Protein AF-A0A930TW34-F1 (afdb_monomer)

Nearest PDB structures (foldseek):
  5cxl-assembly2_B  TM=6.284E-01  e=3.764E-06  Bordetella pertussis Tohama I

Secondary structure (DSSP, 8-state):
-----EETTEEEEE--SS--EEEE-TTEEEEEESS--EEEEPPPSBTTBPEEEEEEEESS--EEEPPSSEEEEEE--S--S--EEEETT--TT-TTEEEEEETTTEEEEEETTTTEEEEETTTTSGGG---EEEETTEEEEHHHHHHHTTTSTTEEEEE-HHHHHHHH---SGGGT--TTTHHHHHHHHHHHHHHHHHHHHHHHHHHHHTT-----------PPPP--------------------------PPPP--------------PPPP---

Structure (mmCIF, N/CA/C/O backbone):
data_AF-A0A930TW34-F1
#
_entry.id   AF-A0A930TW34-F1
#
loop_
_atom_site.group_PDB
_atom_site.id
_atom_site.type_symbol
_atom_site.label_atom_id
_atom_site.label_alt_id
_atom_site.label_comp_id
_atom_site.label_asym_id
_atom_site.label_entity_id
_atom_site.label_seq_id
_atom_site.pdbx_PDB_ins_code
_atom_site.Cartn_x
_atom_site.Cartn_y
_atom_site.Cartn_z
_atom_site.occupancy
_atom_site.B_iso_or_equiv
_atom_site.auth_seq_id
_atom_site.auth_comp_id
_atom_site.auth_asym_id
_atom_site.auth_atom_id
_atom_site.pdbx_PDB_model_num
ATOM 1 N N . MET A 1 1 ? -25.707 14.385 9.033 1.00 36.19 1 MET A N 1
ATOM 2 C CA . MET A 1 1 ? -24.787 14.904 7.995 1.00 36.19 1 MET A CA 1
ATOM 3 C C . MET A 1 1 ? -23.359 14.653 8.467 1.00 36.19 1 MET A C 1
ATOM 5 O O . MET A 1 1 ? -23.013 15.128 9.540 1.00 36.19 1 MET A O 1
ATOM 9 N N . SER A 1 2 ? -22.573 13.845 7.747 1.00 35.06 2 SER A N 1
ATOM 10 C CA . SER A 1 2 ? -21.174 13.550 8.101 1.00 35.06 2 SER A CA 1
ATOM 11 C C . SER A 1 2 ? -20.287 14.742 7.725 1.00 35.06 2 SER A C 1
ATOM 13 O O . SER A 1 2 ? -20.320 15.180 6.575 1.00 35.06 2 SER A O 1
ATOM 15 N N . ARG A 1 3 ? -19.534 15.304 8.681 1.00 42.31 3 ARG A N 1
ATOM 16 C CA . ARG A 1 3 ? -18.514 16.321 8.385 1.00 42.31 3 ARG A CA 1
ATOM 17 C C . ARG A 1 3 ? -17.374 15.629 7.638 1.00 42.31 3 ARG A C 1
ATOM 19 O O . ARG A 1 3 ? -16.694 14.801 8.234 1.00 42.31 3 ARG A O 1
ATOM 26 N N . GLN A 1 4 ? -17.161 15.977 6.369 1.00 47.09 4 GLN A N 1
ATOM 27 C CA . GLN A 1 4 ? -15.920 15.628 5.677 1.00 47.09 4 GLN A CA 1
ATOM 28 C C . GLN A 1 4 ? -14.767 16.304 6.419 1.00 47.09 4 GLN A C 1
ATOM 30 O O . GLN A 1 4 ? -14.690 17.530 6.469 1.00 47.09 4 GLN A O 1
ATOM 35 N N . GLN A 1 5 ? -13.925 15.500 7.056 1.00 58.78 5 GLN A N 1
ATOM 36 C CA . GLN A 1 5 ? -12.645 15.942 7.590 1.00 58.78 5 GLN A CA 1
ATOM 37 C C . GLN A 1 5 ? -11.585 15.661 6.521 1.00 58.78 5 GLN A C 1
ATOM 39 O O . GLN A 1 5 ? -11.721 14.716 5.739 1.00 58.78 5 GLN A O 1
ATOM 44 N N . THR A 1 6 ? -10.586 16.532 6.427 1.00 65.56 6 THR A N 1
ATOM 45 C CA . THR A 1 6 ? -9.477 16.386 5.483 1.00 65.56 6 THR A CA 1
ATOM 46 C C . THR A 1 6 ? -8.180 16.110 6.235 1.00 65.56 6 THR A C 1
ATOM 48 O O . THR A 1 6 ? -7.971 16.625 7.336 1.00 65.56 6 THR A O 1
ATOM 51 N N . VAL A 1 7 ? -7.303 15.301 5.639 1.00 61.03 7 VAL A N 1
ATOM 52 C CA . VAL A 1 7 ? -5.902 15.137 6.064 1.00 61.03 7 VAL A CA 1
ATOM 53 C C . VAL A 1 7 ? -5.044 15.690 4.939 1.00 61.03 7 VAL A C 1
ATOM 55 O O . VAL A 1 7 ? -4.906 15.051 3.898 1.00 61.03 7 VAL A O 1
ATOM 58 N N . GLY A 1 8 ? -4.552 16.918 5.104 1.00 72.81 8 GLY A N 1
ATOM 59 C CA . GLY A 1 8 ? -4.034 17.679 3.966 1.00 72.81 8 GLY A CA 1
ATOM 60 C C . GLY A 1 8 ? -5.137 17.880 2.921 1.00 72.81 8 GLY A C 1
ATOM 61 O O . GLY A 1 8 ? -6.217 18.374 3.253 1.00 72.81 8 GLY A O 1
ATOM 62 N N . GLU A 1 9 ? -4.885 17.448 1.686 1.00 77.62 9 GLU A N 1
ATOM 63 C CA . GLU A 1 9 ? -5.839 17.516 0.566 1.00 77.62 9 GLU A CA 1
ATOM 64 C C . GLU A 1 9 ? -6.741 16.272 0.444 1.00 77.62 9 GLU A C 1
ATOM 66 O O . GLU A 1 9 ? -7.688 16.248 -0.347 1.00 77.62 9 GLU A O 1
ATOM 71 N N . LEU A 1 10 ? -6.489 15.229 1.244 1.00 83.19 10 LEU A N 1
ATOM 72 C CA . LEU A 1 10 ? -7.219 13.967 1.161 1.00 83.19 10 LEU A CA 1
ATOM 73 C C . LEU A 1 10 ? -8.584 14.059 1.844 1.00 83.19 10 LEU A C 1
ATOM 75 O O . LEU A 1 10 ? -8.704 14.509 2.985 1.00 83.19 10 LEU A O 1
ATOM 79 N N . LYS A 1 11 ? -9.616 13.539 1.176 1.00 90.12 11 LYS A N 1
ATOM 80 C CA . LYS A 1 11 ? -10.958 13.359 1.744 1.00 90.12 11 LYS A CA 1
ATOM 81 C C . LYS A 1 11 ? -10.984 12.107 2.616 1.00 90.12 11 LYS A C 1
ATOM 83 O O . LYS A 1 11 ? -10.769 11.004 2.107 1.00 90.12 11 LYS A O 1
ATOM 88 N N . GLU A 1 12 ? -11.282 12.264 3.905 1.00 92.81 12 GLU A N 1
ATOM 89 C CA . GLU A 1 12 ? -11.395 11.125 4.816 1.00 92.81 12 GLU A CA 1
ATOM 90 C C . GLU A 1 12 ? -12.666 10.302 4.548 1.00 92.81 12 GLU A C 1
ATOM 92 O O . GLU A 1 12 ? -13.779 10.824 4.415 1.00 92.81 12 GLU A O 1
ATOM 97 N N . LYS A 1 13 ? -12.493 8.982 4.532 1.00 95.38 13 LYS A N 1
ATOM 98 C CA . LYS A 1 13 ? -13.533 7.971 4.718 1.00 95.38 13 LYS A CA 1
ATOM 99 C C . LYS A 1 13 ? -13.124 7.096 5.892 1.00 95.38 13 LYS A C 1
ATOM 101 O O . LYS A 1 13 ? -11.971 6.695 5.995 1.00 95.38 13 LYS A O 1
ATOM 106 N N . THR A 1 14 ? -14.069 6.785 6.762 1.00 96.12 14 THR A N 1
ATOM 107 C CA . THR A 1 14 ? -13.783 6.063 8.001 1.00 96.12 14 THR A CA 1
ATOM 108 C C . THR A 1 14 ? -14.823 4.978 8.194 1.00 96.12 14 THR A C 1
ATOM 110 O O . THR A 1 14 ? -16.018 5.270 8.097 1.00 96.12 14 THR A O 1
ATOM 113 N N . GLY A 1 15 ? -14.365 3.765 8.482 1.00 96.00 15 GLY A N 1
ATOM 114 C CA . GLY A 1 15 ? -15.186 2.654 8.932 1.00 96.00 15 GLY A CA 1
ATOM 115 C C . GLY A 1 15 ? -15.681 2.829 10.364 1.00 96.00 15 GLY A C 1
ATOM 116 O O . GLY A 1 15 ? -15.787 3.938 10.914 1.00 96.00 15 GLY A O 1
ATOM 117 N N . THR A 1 16 ? -16.009 1.700 10.953 1.00 94.56 16 THR A N 1
ATOM 118 C CA . THR A 1 16 ? -16.499 1.465 12.303 1.00 94.56 16 THR A CA 1
ATOM 119 C C . THR A 1 16 ? -15.449 0.658 13.071 1.00 94.56 16 THR A C 1
ATOM 121 O O . THR A 1 16 ? -14.311 0.593 12.650 1.00 94.56 16 THR A O 1
ATOM 124 N N . ASN A 1 17 ? -15.778 0.117 14.245 1.00 94.62 17 ASN A N 1
ATOM 125 C CA . ASN A 1 17 ? -14.894 -0.840 14.926 1.00 94.62 17 ASN A CA 1
ATOM 126 C C . ASN A 1 17 ? -15.294 -2.303 14.630 1.00 94.62 17 ASN A C 1
ATOM 128 O O . ASN A 1 17 ? -14.932 -3.210 15.381 1.00 94.62 17 ASN A O 1
ATOM 132 N N . GLN A 1 18 ? -16.101 -2.509 13.589 1.00 94.56 18 GLN A N 1
ATOM 133 C CA . GLN A 1 18 ? -16.524 -3.803 13.066 1.00 94.56 18 GLN A CA 1
ATOM 134 C C . GLN A 1 18 ? -15.927 -3.979 11.670 1.00 94.56 18 GLN A C 1
ATOM 136 O O . GLN A 1 18 ? -15.505 -3.008 11.062 1.00 94.56 18 GLN A O 1
ATOM 141 N N . SER A 1 19 ? -15.961 -5.201 11.141 1.00 97.06 19 SER A N 1
ATOM 142 C CA . SER A 1 19 ? -15.548 -5.459 9.761 1.00 97.06 19 SER A CA 1
ATOM 143 C C . SER A 1 19 ? -16.356 -4.638 8.756 1.00 97.06 19 SER A C 1
ATOM 145 O O . SER A 1 19 ? -17.567 -4.828 8.602 1.00 97.06 19 SER A O 1
ATOM 147 N N . ASP A 1 20 ? -15.666 -3.790 8.008 1.00 98.12 20 ASP A N 1
ATOM 148 C CA . ASP A 1 20 ? -16.221 -2.916 6.994 1.00 98.12 20 ASP A CA 1
ATOM 149 C C . ASP A 1 20 ? -15.734 -3.266 5.585 1.00 98.12 20 ASP A C 1
ATOM 151 O O . ASP A 1 20 ? -14.685 -3.863 5.339 1.00 98.12 20 ASP A O 1
ATOM 155 N N . ARG A 1 21 ? -16.516 -2.838 4.592 1.00 98.31 21 ARG A N 1
ATOM 156 C CA . ARG A 1 21 ? -16.112 -2.857 3.184 1.00 98.31 21 ARG A CA 1
ATOM 157 C C . ARG A 1 21 ? -16.109 -1.436 2.648 1.00 98.31 21 ARG A C 1
ATOM 159 O O . ARG A 1 21 ? -17.157 -0.888 2.312 1.00 98.31 21 ARG A O 1
ATOM 166 N N . LEU A 1 22 ? -14.922 -0.853 2.518 1.00 98.25 22 LEU A N 1
ATOM 167 C CA . LEU A 1 22 ? -14.745 0.557 2.180 1.00 98.25 22 LEU A CA 1
ATOM 168 C C . LEU A 1 22 ? -14.074 0.711 0.816 1.00 98.25 22 LEU A C 1
ATOM 170 O O . LEU A 1 22 ? -13.162 -0.028 0.459 1.00 98.25 22 LEU A O 1
ATOM 174 N N . THR A 1 23 ? -14.526 1.685 0.026 1.00 97.69 23 THR A N 1
ATOM 175 C CA . THR A 1 23 ? -13.921 2.011 -1.276 1.00 97.69 23 THR A CA 1
ATOM 176 C C . THR A 1 23 ? -13.461 3.463 -1.302 1.00 97.69 23 THR A C 1
ATOM 178 O O . THR A 1 23 ? -14.275 4.389 -1.189 1.00 97.69 23 THR A O 1
ATOM 181 N N . GLY A 1 24 ? -12.160 3.667 -1.479 1.00 95.06 24 GLY A N 1
ATOM 182 C CA . GLY A 1 24 ? -11.536 4.956 -1.756 1.00 95.06 24 GLY A CA 1
ATOM 183 C C . GLY A 1 24 ? -11.392 5.178 -3.259 1.00 95.06 24 GLY A C 1
ATOM 184 O O . GLY A 1 24 ? -11.135 4.245 -4.012 1.00 95.06 24 GLY A O 1
ATOM 185 N N . GLY A 1 25 ? -11.631 6.406 -3.706 1.00 90.81 25 GLY A N 1
ATOM 186 C CA . GLY A 1 25 ? -11.280 6.855 -5.052 1.00 90.81 25 GLY A CA 1
ATOM 187 C C . GLY A 1 25 ? -10.189 7.915 -4.989 1.00 90.81 25 GLY A C 1
ATOM 188 O O . GLY A 1 25 ? -9.528 8.0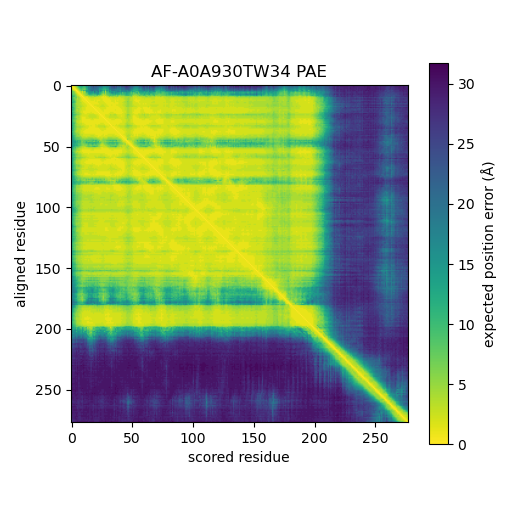63 -3.962 1.00 90.81 25 GLY A O 1
ATOM 189 N N . ASN A 1 26 ? -10.046 8.680 -6.068 1.00 90.12 26 ASN A N 1
ATOM 190 C CA . ASN A 1 26 ? -9.008 9.697 -6.158 1.00 90.12 26 ASN A CA 1
ATOM 191 C C . ASN A 1 26 ? -9.056 10.692 -4.980 1.00 90.12 26 ASN A C 1
ATOM 193 O O . ASN A 1 26 ? -10.137 11.164 -4.603 1.00 90.12 26 ASN A O 1
ATOM 197 N N . LEU A 1 27 ? -7.884 10.994 -4.416 1.00 88.12 27 LEU A N 1
ATOM 198 C CA . LEU A 1 27 ? -7.680 11.873 -3.260 1.00 88.12 27 LEU A CA 1
ATOM 199 C C . LEU A 1 27 ? -8.506 11.455 -2.034 1.00 88.12 27 LEU A C 1
ATOM 201 O O . LEU A 1 27 ? -9.106 12.284 -1.346 1.00 88.12 27 LEU A O 1
ATOM 205 N N . ASN A 1 28 ? -8.635 10.151 -1.779 1.00 92.00 28 ASN A N 1
ATOM 206 C CA . ASN A 1 28 ? -9.250 9.640 -0.551 1.00 92.00 28 ASN A CA 1
ATOM 207 C C . ASN A 1 28 ? -8.194 9.039 0.371 1.00 92.00 28 ASN A C 1
ATOM 209 O O . ASN A 1 28 ? -7.282 8.349 -0.084 1.00 92.00 28 ASN A O 1
ATOM 213 N N . ILE A 1 29 ? -8.402 9.230 1.670 1.00 93.69 29 ILE A N 1
ATOM 214 C CA . ILE A 1 29 ? -7.805 8.406 2.715 1.00 93.69 29 ILE A CA 1
ATOM 215 C C . ILE A 1 29 ? -8.907 7.592 3.381 1.00 93.69 29 ILE A C 1
ATOM 217 O O . ILE A 1 29 ? -9.938 8.137 3.776 1.00 93.69 29 ILE A O 1
ATOM 221 N N . VAL A 1 30 ? -8.721 6.279 3.444 1.00 97.12 30 VAL A N 1
ATOM 222 C CA . VAL A 1 30 ? -9.697 5.329 3.973 1.00 97.12 30 VAL A CA 1
ATOM 223 C C . VAL A 1 30 ? -9.122 4.692 5.226 1.00 97.12 30 VAL A C 1
ATOM 225 O O . VAL A 1 30 ? -8.092 4.035 5.149 1.00 97.12 30 VAL A O 1
ATOM 228 N N . TYR A 1 31 ? -9.795 4.884 6.354 1.00 97.62 31 TYR A N 1
ATOM 229 C CA . TYR A 1 31 ? -9.465 4.267 7.635 1.00 97.62 31 TYR A CA 1
ATOM 230 C C . TYR A 1 31 ? -10.416 3.100 7.902 1.00 97.62 31 TYR A C 1
ATOM 232 O O . TYR A 1 31 ? -11.620 3.347 8.010 1.00 97.62 31 TYR A O 1
ATOM 240 N N . GLY A 1 32 ? -9.886 1.882 8.004 1.00 97.50 32 GLY A N 1
ATOM 241 C CA . GLY A 1 32 ? -10.616 0.682 8.416 1.00 97.50 32 GLY A CA 1
ATOM 242 C C . GLY A 1 32 ? -10.993 0.731 9.895 1.00 97.50 32 GLY A C 1
ATOM 243 O O . GLY A 1 32 ? -12.175 0.821 10.210 1.00 97.50 32 GLY A O 1
ATOM 244 N N . LEU A 1 33 ? -9.985 0.961 10.748 1.00 96.00 33 LEU A N 1
ATOM 245 C CA . LEU A 1 33 ? -10.018 0.953 12.216 1.00 96.00 33 LEU A CA 1
ATOM 246 C C . LEU A 1 33 ? -9.944 -0.479 12.793 1.00 96.00 33 LEU A C 1
ATOM 248 O O . LEU A 1 33 ? -9.016 -1.221 12.499 1.00 96.00 33 LEU A O 1
ATOM 252 N N . LYS A 1 34 ? -10.841 -0.850 13.712 1.00 94.25 34 LYS A N 1
ATOM 253 C CA . LYS A 1 34 ? -10.893 -2.217 14.253 1.00 94.25 34 LYS A CA 1
ATOM 254 C C . LYS A 1 34 ? -11.811 -3.074 13.388 1.00 94.25 34 LYS A C 1
ATOM 256 O O . LYS A 1 34 ? -12.801 -2.564 12.884 1.00 94.25 34 LYS A O 1
ATOM 261 N N . GLY A 1 35 ? -11.597 -4.388 13.421 1.00 94.94 35 GLY A N 1
ATOM 262 C CA . GLY A 1 35 ? -12.367 -5.349 12.633 1.00 94.94 35 GLY A CA 1
ATOM 263 C C . GLY A 1 35 ? -11.589 -5.785 11.399 1.00 94.94 35 GLY A C 1
ATOM 264 O O . GLY A 1 35 ? -10.660 -5.117 10.983 1.00 94.94 35 GLY A O 1
ATOM 265 N N . GLU A 1 36 ? -11.914 -6.952 10.850 1.00 97.44 36 GLU A N 1
ATOM 266 C CA . GLU A 1 36 ? -11.255 -7.436 9.631 1.00 97.44 36 GLU A CA 1
ATOM 267 C C . GLU A 1 36 ? -11.850 -6.712 8.416 1.00 97.44 36 GLU A C 1
ATOM 269 O O . GLU A 1 36 ? -12.935 -7.082 7.946 1.00 97.44 36 GLU A O 1
ATOM 274 N N . ASP A 1 37 ? -11.190 -5.660 7.936 1.00 98.38 37 ASP A N 1
ATOM 275 C CA . ASP A 1 37 ? -11.725 -4.776 6.908 1.00 98.38 37 ASP A CA 1
ATOM 276 C C . ASP A 1 37 ? -11.349 -5.214 5.494 1.00 98.38 37 ASP A C 1
ATOM 278 O O . ASP A 1 37 ? -10.295 -5.779 5.216 1.00 98.38 37 ASP A O 1
ATOM 282 N N . THR A 1 38 ? -12.207 -4.898 4.525 1.00 98.62 38 THR A N 1
ATOM 283 C CA . THR A 1 38 ? -11.838 -4.918 3.107 1.00 98.62 38 THR A CA 1
ATOM 284 C C . THR A 1 38 ? -11.776 -3.501 2.556 1.00 98.62 38 THR A C 1
ATOM 286 O O . THR A 1 38 ? -12.804 -2.897 2.232 1.00 98.62 38 THR A O 1
ATOM 289 N N . LEU A 1 39 ? -10.557 -3.010 2.354 1.00 98.69 39 LEU A N 1
ATOM 290 C CA . LEU A 1 39 ? -10.261 -1.672 1.857 1.00 98.69 39 LEU A CA 1
ATOM 291 C C . LEU A 1 39 ? -9.929 -1.717 0.364 1.00 98.69 39 LEU A C 1
ATOM 293 O O . LEU A 1 39 ? -9.070 -2.476 -0.077 1.00 98.69 39 LEU A O 1
ATOM 297 N N . ILE A 1 40 ? -10.627 -0.926 -0.447 1.00 98.56 40 ILE A N 1
ATOM 298 C CA . ILE A 1 40 ? -10.567 -1.015 -1.911 1.00 98.56 40 ILE A CA 1
ATOM 299 C C . ILE A 1 40 ? -10.135 0.322 -2.496 1.00 98.56 40 ILE A C 1
ATOM 301 O O . ILE A 1 40 ? -10.794 1.338 -2.276 1.00 98.56 40 ILE A O 1
ATOM 305 N N . SER A 1 41 ? -9.081 0.306 -3.301 1.00 96.81 41 SER A N 1
ATOM 306 C CA . SER A 1 41 ? -8.717 1.417 -4.176 1.00 96.81 41 SER A CA 1
ATOM 307 C C . SER A 1 41 ? -9.474 1.292 -5.499 1.00 96.81 41 SER A C 1
ATOM 309 O O . SER A 1 41 ? -9.437 0.252 -6.164 1.00 96.81 41 SER A O 1
ATOM 311 N N . LYS A 1 42 ? -10.227 2.328 -5.874 1.00 95.56 42 LYS A N 1
ATOM 312 C CA . LYS A 1 42 ? -10.989 2.349 -7.126 1.00 95.56 42 LYS A CA 1
ATOM 313 C C . LYS A 1 42 ? -10.030 2.456 -8.310 1.00 95.56 42 LYS A C 1
ATOM 315 O O . LYS A 1 42 ? -9.080 3.229 -8.281 1.00 95.56 42 LYS A O 1
ATOM 320 N N . SER A 1 43 ? -10.322 1.716 -9.377 1.00 94.56 43 SER A N 1
ATOM 321 C CA . SER A 1 43 ? -9.572 1.854 -10.626 1.00 94.56 43 SER A CA 1
ATOM 322 C C . SER A 1 43 ? -9.756 3.244 -11.242 1.00 94.56 43 SER A C 1
ATOM 324 O O . SER A 1 43 ? -10.864 3.792 -11.209 1.00 94.56 43 SER A O 1
ATOM 326 N N . GLY A 1 44 ? -8.683 3.796 -11.807 1.00 88.69 44 GLY A N 1
ATOM 327 C CA . GLY A 1 44 ? -8.734 5.031 -12.584 1.00 88.69 44 GLY A CA 1
ATOM 328 C C . GLY A 1 44 ? -9.361 4.827 -13.962 1.00 88.69 44 GLY A C 1
ATOM 329 O O . GLY A 1 4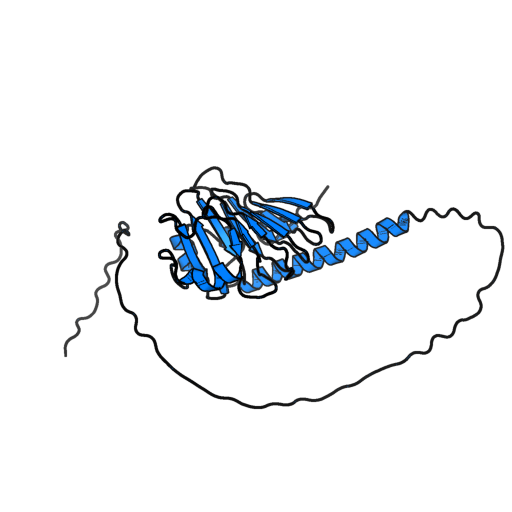4 ? -9.563 3.701 -14.430 1.00 88.69 44 GLY A O 1
ATOM 330 N N . SER A 1 45 ? -9.691 5.937 -14.620 1.00 85.75 45 SER A N 1
ATOM 331 C CA . SER A 1 45 ? -10.301 5.931 -15.955 1.00 85.75 45 SER A CA 1
ATOM 332 C C . SER A 1 45 ? -9.279 5.774 -17.083 1.00 85.75 45 SER A C 1
ATOM 334 O O . SER A 1 45 ? -9.609 5.190 -18.112 1.00 85.75 45 SER A O 1
ATOM 336 N N . SER A 1 46 ? -8.050 6.258 -16.896 1.00 81.75 46 SER A N 1
ATOM 337 C CA . SER A 1 46 ? -6.968 6.228 -17.889 1.00 81.75 46 SER A CA 1
ATOM 338 C C . SER A 1 46 ? -5.599 6.173 -17.204 1.00 81.75 46 SER A C 1
ATOM 340 O O . SER A 1 46 ? -5.507 6.375 -15.994 1.00 81.75 46 SER A O 1
ATOM 342 N N . LEU A 1 47 ? -4.544 5.889 -17.973 1.00 75.62 47 LEU A N 1
ATOM 343 C CA . LEU A 1 47 ? -3.160 5.955 -17.485 1.00 75.62 47 LEU A CA 1
ATOM 344 C C . LEU A 1 47 ? -2.710 7.403 -17.219 1.00 75.62 47 LEU A C 1
ATOM 346 O O . LEU A 1 47 ? -1.929 7.628 -16.306 1.00 75.62 47 LEU A O 1
ATOM 350 N N . ASP A 1 48 ? -3.283 8.379 -17.930 1.00 73.06 48 ASP A N 1
ATOM 351 C CA . ASP A 1 48 ? -2.982 9.810 -17.746 1.00 73.06 48 ASP A CA 1
ATOM 352 C C . ASP A 1 48 ? -3.659 10.427 -16.509 1.00 73.06 48 ASP A C 1
ATOM 354 O O . ASP A 1 48 ? -3.411 11.578 -16.159 1.00 73.06 48 ASP A O 1
ATOM 358 N N . ASN A 1 49 ? -4.572 9.691 -15.866 1.00 70.56 49 ASN A N 1
ATOM 359 C CA . ASN A 1 49 ? -5.311 10.146 -14.691 1.00 70.56 49 ASN A CA 1
ATOM 360 C C . ASN A 1 49 ? -5.491 8.985 -13.711 1.00 70.56 49 ASN A C 1
ATOM 362 O O . ASN A 1 49 ? -6.583 8.421 -13.547 1.00 70.56 49 ASN A O 1
ATOM 366 N N . LEU A 1 50 ? -4.370 8.595 -13.106 1.00 75.62 50 LEU A N 1
ATOM 367 C CA . LEU A 1 50 ? -4.335 7.541 -12.105 1.00 75.62 50 LEU A CA 1
ATOM 368 C C . LEU A 1 50 ? -5.119 7.974 -10.862 1.00 75.62 50 LEU A C 1
ATOM 370 O O . LEU A 1 50 ? -4.971 9.084 -10.355 1.00 75.62 50 LEU A O 1
ATOM 374 N N . SER A 1 51 ? -5.947 7.072 -10.336 1.00 83.69 51 SER A N 1
ATOM 375 C CA . SER A 1 51 ? -6.612 7.301 -9.051 1.00 83.69 51 SER A CA 1
ATOM 376 C C . SER A 1 51 ? -5.610 7.101 -7.916 1.00 83.69 51 SER A C 1
ATOM 378 O O . SER A 1 51 ? -5.074 6.005 -7.770 1.00 83.69 51 SER A O 1
ATOM 380 N N . GLY A 1 52 ? -5.385 8.120 -7.089 1.00 88.44 52 GLY A N 1
ATOM 381 C CA . GLY A 1 52 ? -4.568 7.998 -5.883 1.00 88.44 52 GLY A CA 1
ATOM 382 C C . GLY A 1 52 ? -5.420 7.776 -4.632 1.00 88.44 52 GLY A C 1
ATOM 383 O O . GLY A 1 52 ? -6.360 8.529 -4.365 1.00 88.44 52 GLY A O 1
ATOM 384 N N . THR A 1 53 ? -5.123 6.738 -3.853 1.00 92.12 53 THR A N 1
ATOM 385 C CA . THR A 1 53 ? -5.855 6.428 -2.614 1.00 92.12 53 THR A CA 1
ATOM 386 C C . THR A 1 53 ? -4.902 5.959 -1.523 1.00 92.12 53 THR A C 1
ATOM 388 O O . THR A 1 53 ? -4.046 5.110 -1.765 1.00 92.12 53 THR A O 1
ATOM 391 N N . VAL A 1 54 ? -5.091 6.468 -0.305 1.00 94.31 54 VAL A N 1
ATOM 392 C CA . VAL A 1 54 ? -4.424 5.971 0.903 1.00 94.31 54 VAL A CA 1
ATOM 393 C C . VAL A 1 54 ? -5.373 5.024 1.635 1.00 94.31 54 VAL A C 1
ATOM 395 O O . VAL A 1 54 ? -6.504 5.398 1.944 1.00 94.31 54 VAL A O 1
ATOM 398 N N . LEU A 1 55 ? -4.930 3.802 1.907 1.00 97.56 55 LEU A N 1
ATOM 399 C CA . LEU A 1 55 ? -5.656 2.800 2.680 1.00 97.56 55 LEU A CA 1
ATOM 400 C C . LEU A 1 55 ? -4.911 2.553 3.991 1.00 97.56 55 LEU A C 1
ATOM 402 O O . LEU A 1 55 ? -3.721 2.236 3.989 1.00 97.56 55 LEU A O 1
ATOM 406 N N . VAL A 1 56 ? -5.622 2.710 5.098 1.00 97.75 56 VAL A N 1
ATOM 407 C CA . VAL A 1 56 ? -5.121 2.514 6.454 1.00 97.75 56 VAL A CA 1
ATOM 408 C C . VAL A 1 56 ? -5.994 1.447 7.086 1.00 97.75 56 VAL A C 1
ATOM 410 O O . VAL A 1 56 ? -7.181 1.708 7.261 1.00 97.75 56 VAL A O 1
ATOM 413 N N . GLY A 1 57 ? -5.431 0.272 7.360 1.00 96.94 57 GLY A N 1
ATOM 414 C CA . GLY A 1 57 ? -6.151 -0.859 7.949 1.00 96.94 57 GLY A CA 1
ATOM 415 C C . GLY A 1 57 ? -6.593 -0.538 9.364 1.00 96.94 57 GLY A C 1
ATOM 416 O O . GLY A 1 57 ? -7.595 0.137 9.584 1.00 96.94 57 GLY A O 1
ATOM 417 N N . GLY A 1 58 ? -5.743 -0.874 10.315 1.00 95.44 58 GLY A N 1
ATOM 418 C CA . GLY A 1 58 ? -5.944 -0.588 11.721 1.00 95.44 58 GLY A CA 1
ATOM 419 C C . GLY A 1 58 ? -5.365 -1.728 12.522 1.00 95.44 58 GLY A C 1
ATOM 420 O O . GLY A 1 58 ? -4.334 -2.269 12.147 1.00 95.44 58 GLY A O 1
ATOM 421 N N . SER A 1 59 ? -5.969 -2.069 13.653 1.00 94.00 59 SER A N 1
ATOM 422 C CA . SER A 1 59 ? -5.400 -3.042 14.599 1.00 94.00 59 SER A CA 1
ATOM 423 C C . SER A 1 59 ? -5.695 -4.521 14.295 1.00 94.00 59 SER A C 1
ATOM 425 O O . SER A 1 59 ? -5.212 -5.393 15.020 1.00 94.00 59 SER A O 1
ATOM 427 N N . SER A 1 60 ? -6.497 -4.815 13.272 1.00 95.00 60 SER A N 1
ATOM 428 C CA . SER A 1 60 ? -7.006 -6.157 12.936 1.00 95.00 60 SER A CA 1
ATOM 429 C C . SER A 1 60 ? -6.435 -6.666 11.603 1.00 95.00 60 SER A C 1
ATOM 431 O O . SER A 1 60 ? -5.510 -6.061 11.086 1.00 95.00 60 SER A O 1
ATOM 433 N N . GLY A 1 61 ? -6.890 -7.833 11.124 1.00 96.88 61 GLY A N 1
ATOM 434 C CA . GLY A 1 61 ? -6.410 -8.433 9.874 1.00 96.88 61 GLY A CA 1
ATOM 435 C C . GLY A 1 61 ? -7.184 -7.940 8.656 1.00 96.88 61 GLY A C 1
ATOM 436 O O . GLY A 1 61 ? -8.319 -8.365 8.444 1.00 96.88 61 GLY A O 1
ATOM 437 N N . ASP A 1 62 ? -6.556 -7.103 7.839 1.00 98.50 62 ASP A N 1
ATOM 438 C CA . ASP A 1 62 ? -7.206 -6.344 6.777 1.00 98.50 62 ASP A CA 1
ATOM 439 C C . ASP A 1 62 ? -6.846 -6.831 5.369 1.00 98.50 62 ASP A C 1
ATOM 441 O O . ASP A 1 62 ? -5.751 -7.315 5.078 1.00 98.50 62 ASP A O 1
ATOM 445 N N . VAL A 1 63 ? -7.781 -6.665 4.431 1.00 98.62 63 VAL A N 1
ATOM 446 C CA . VAL A 1 63 ? -7.594 -6.991 3.014 1.00 98.62 63 VAL A CA 1
ATOM 447 C C . VAL A 1 63 ? -7.640 -5.735 2.152 1.00 98.62 63 VAL A C 1
ATOM 449 O O . VAL A 1 63 ? -8.687 -5.120 1.947 1.00 98.62 63 VAL A O 1
ATOM 452 N N . TYR A 1 64 ? -6.514 -5.430 1.519 1.00 98.75 64 TYR A N 1
ATOM 453 C CA . TYR A 1 64 ? -6.320 -4.304 0.616 1.00 98.75 64 TYR A CA 1
ATOM 454 C C . TYR A 1 64 ? -6.485 -4.758 -0.840 1.00 98.75 64 TYR A C 1
ATOM 456 O O . TYR A 1 64 ? -5.701 -5.558 -1.350 1.00 98.75 64 TYR A O 1
ATOM 464 N N . LYS A 1 65 ? -7.502 -4.261 -1.548 1.00 98.69 65 LYS A N 1
ATOM 465 C CA . LYS A 1 65 ? -7.753 -4.564 -2.969 1.00 98.69 65 LYS A CA 1
ATOM 466 C C . LYS A 1 65 ? -7.366 -3.375 -3.833 1.00 98.69 65 LYS A C 1
ATOM 468 O O . LYS A 1 65 ? -7.978 -2.312 -3.733 1.00 98.69 65 LYS A O 1
ATOM 473 N N . LEU A 1 66 ? -6.377 -3.565 -4.696 1.00 98.00 66 LEU A N 1
ATOM 474 C CA . LEU A 1 66 ? -5.836 -2.498 -5.524 1.00 98.00 66 LEU A CA 1
ATOM 475 C C . LEU A 1 66 ? -6.584 -2.417 -6.855 1.00 98.00 66 LEU A C 1
ATOM 477 O O . LEU A 1 66 ? -6.912 -3.434 -7.471 1.00 98.00 66 LEU A O 1
ATOM 481 N N . GLY A 1 67 ? -6.860 -1.190 -7.288 1.00 96.12 67 GLY A N 1
ATOM 482 C CA . GLY A 1 67 ? -7.423 -0.907 -8.603 1.00 96.12 67 GLY A CA 1
ATOM 483 C C . GLY A 1 67 ? -6.351 -0.929 -9.690 1.00 96.12 67 GLY A C 1
ATOM 484 O O . GLY A 1 67 ? -5.170 -0.743 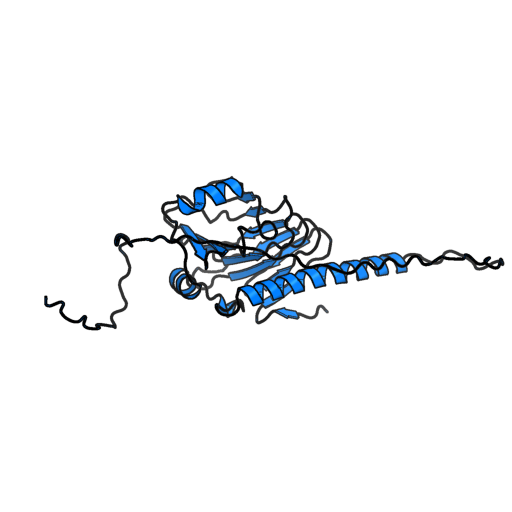-9.405 1.00 96.12 67 GLY A O 1
ATOM 485 N N . ASN A 1 68 ? -6.758 -1.148 -10.938 1.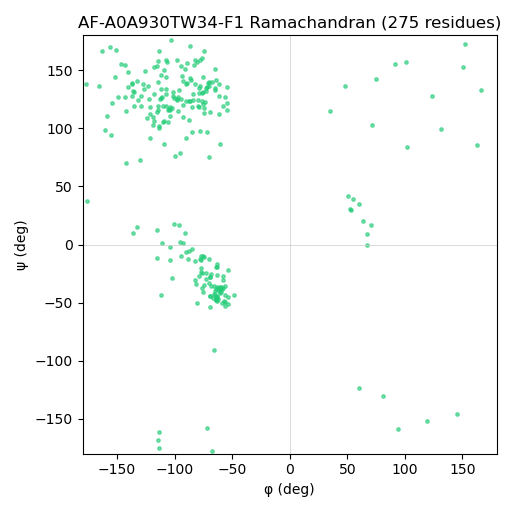00 95.56 68 ASN A N 1
ATOM 486 C CA . ASN A 1 68 ? -5.906 -0.865 -12.096 1.00 95.56 68 ASN A CA 1
ATOM 487 C C . ASN A 1 68 ? -5.916 0.639 -12.376 1.00 95.56 68 ASN A C 1
ATOM 489 O O . ASN A 1 68 ? -6.865 1.327 -11.986 1.00 95.56 68 ASN A O 1
ATOM 493 N N . ARG A 1 69 ? -4.906 1.150 -13.086 1.00 93.50 69 ARG A N 1
ATOM 494 C CA . ARG A 1 69 ? -4.778 2.592 -13.380 1.00 93.50 69 ARG A CA 1
ATOM 495 C C . ARG A 1 69 ? -4.918 3.429 -12.102 1.00 93.50 69 ARG A C 1
ATOM 497 O O . ARG A 1 69 ? -5.674 4.398 -12.042 1.00 93.50 69 ARG A O 1
ATOM 504 N N . ALA A 1 70 ? -4.296 2.962 -11.030 1.00 92.06 70 ALA A N 1
ATOM 505 C CA . ALA A 1 70 ? -4.438 3.523 -9.700 1.00 92.06 70 ALA A CA 1
ATOM 506 C C . ALA A 1 70 ? -3.168 3.284 -8.895 1.00 92.06 70 ALA A C 1
ATOM 508 O O . ALA A 1 70 ? -2.546 2.224 -8.982 1.00 92.06 70 ALA A O 1
ATOM 509 N N . ILE A 1 71 ? -2.835 4.263 -8.065 1.00 90.69 71 ILE A N 1
ATOM 510 C CA . ILE A 1 71 ? -1.739 4.193 -7.110 1.00 90.69 71 ILE A CA 1
ATOM 511 C C . ILE A 1 71 ? -2.356 4.061 -5.729 1.00 90.69 71 ILE A C 1
ATOM 513 O O . ILE A 1 71 ? -3.123 4.914 -5.275 1.00 90.69 71 ILE A O 1
ATOM 517 N N . THR A 1 72 ? -2.035 2.960 -5.062 1.00 94.81 72 THR A N 1
ATOM 518 C CA . THR A 1 72 ? -2.543 2.673 -3.725 1.00 94.81 72 THR A CA 1
ATOM 519 C C . THR A 1 72 ? -1.415 2.781 -2.718 1.00 94.81 72 THR A C 1
ATOM 521 O O . THR A 1 72 ? -0.438 2.042 -2.782 1.00 94.81 72 THR A O 1
ATOM 524 N N . ILE A 1 73 ? -1.555 3.688 -1.764 1.00 94.31 73 ILE A N 1
ATOM 525 C CA . ILE A 1 73 ? -0.638 3.795 -0.635 1.00 94.31 73 ILE A CA 1
ATOM 526 C C . ILE A 1 73 ? -1.243 3.000 0.510 1.00 94.31 73 ILE A C 1
ATOM 528 O O . ILE A 1 73 ? -2.388 3.243 0.885 1.00 94.31 73 ILE A O 1
ATOM 532 N N . ILE A 1 74 ? -0.493 2.050 1.054 1.00 97.25 74 ILE A N 1
ATOM 533 C CA . ILE A 1 74 ? -0.941 1.217 2.167 1.00 97.25 74 ILE A CA 1
ATOM 534 C C . ILE A 1 74 ? -0.125 1.571 3.402 1.00 97.25 74 ILE A C 1
ATOM 536 O O . ILE A 1 74 ? 1.110 1.522 3.388 1.00 97.25 74 ILE A O 1
ATOM 540 N N . LEU A 1 75 ? -0.842 1.897 4.473 1.00 95.81 75 LEU A N 1
ATOM 541 C CA . LEU A 1 75 ? -0.314 1.986 5.823 1.00 95.81 75 LEU A CA 1
ATOM 542 C C . LEU A 1 75 ? -1.089 1.012 6.705 1.00 95.81 75 LEU A C 1
ATOM 544 O O . LEU A 1 75 ? -2.107 1.373 7.289 1.00 95.81 75 LEU A O 1
ATOM 548 N N . ASP A 1 76 ? -0.584 -0.210 6.822 1.00 95.94 76 ASP A N 1
ATOM 549 C CA . ASP A 1 76 ? -1.009 -1.072 7.918 1.00 95.94 76 ASP A CA 1
ATOM 550 C C . ASP A 1 76 ? -0.446 -0.504 9.219 1.00 95.94 76 ASP A C 1
ATOM 552 O O . ASP A 1 76 ? 0.693 -0.039 9.224 1.00 95.94 76 ASP A O 1
ATOM 556 N N . ASN A 1 77 ? -1.208 -0.443 10.303 1.00 91.00 77 ASN A N 1
ATOM 557 C CA . ASN A 1 77 ? -0.700 0.077 11.573 1.00 91.00 77 ASN A CA 1
ATOM 558 C C . ASN A 1 77 ? -1.037 -0.808 12.777 1.00 91.00 77 ASN A C 1
ATOM 560 O O . ASN A 1 77 ? -0.852 -0.353 13.913 1.00 91.00 77 ASN A O 1
ATOM 564 N N . GLY A 1 78 ? -1.452 -2.055 12.537 1.00 89.25 78 GLY A N 1
ATOM 565 C CA . GLY A 1 78 ? -1.874 -3.003 13.567 1.00 89.25 78 GLY A CA 1
ATOM 566 C C . GLY A 1 78 ? -0.841 -4.054 13.910 1.00 89.25 78 GLY A C 1
ATOM 567 O O . GLY A 1 78 ? -0.793 -4.522 15.049 1.00 89.25 78 GLY A O 1
ATOM 568 N N . GLY A 1 79 ? 0.015 -4.417 12.951 1.00 88.06 79 GLY A N 1
ATOM 569 C CA . GLY A 1 79 ? 0.949 -5.529 13.114 1.00 88.06 79 GLY A CA 1
ATOM 570 C C . GLY A 1 79 ? 0.236 -6.853 13.371 1.00 88.06 79 GLY A C 1
ATOM 571 O O . GLY A 1 79 ? 0.726 -7.673 14.166 1.00 88.06 79 GLY A O 1
ATOM 572 N N . SER A 1 80 ? -0.927 -7.023 12.739 1.00 90.88 80 SER A N 1
ATOM 573 C CA . SER A 1 80 ? -1.711 -8.244 12.798 1.00 90.88 80 SER A CA 1
ATOM 574 C C . SER A 1 80 ? -0.959 -9.383 12.077 1.00 90.88 80 SER A C 1
ATOM 576 O O . SER A 1 80 ? 0.212 -9.270 11.714 1.00 90.88 80 SER A O 1
ATOM 578 N N . LYS A 1 81 ? -1.564 -10.569 11.990 1.00 89.19 81 LYS A N 1
ATOM 579 C CA . LYS A 1 81 ? -1.016 -11.686 11.192 1.00 89.19 81 LYS A CA 1
ATOM 580 C C . LYS A 1 81 ? -1.876 -11.993 9.962 1.00 89.19 81 LYS A C 1
ATOM 582 O O . LYS A 1 81 ? -1.608 -12.984 9.281 1.00 89.19 81 LYS A O 1
ATOM 587 N N . GLY A 1 82 ? -2.950 -11.233 9.764 1.00 92.31 82 GLY A N 1
ATOM 588 C CA . GLY A 1 82 ? -4.002 -11.517 8.794 1.00 92.31 82 GLY A CA 1
ATOM 589 C C . GLY A 1 82 ? -3.937 -10.648 7.546 1.00 92.31 82 GLY A C 1
ATOM 590 O O . GLY A 1 82 ? -4.745 -10.867 6.646 1.00 92.31 82 GLY A O 1
ATOM 591 N N . ASP A 1 83 ? -2.990 -9.712 7.466 1.00 98.31 83 ASP A N 1
ATOM 592 C CA . ASP A 1 83 ? -3.046 -8.651 6.472 1.00 98.31 83 ASP A CA 1
ATOM 593 C C . ASP A 1 83 ? -2.730 -9.185 5.069 1.00 98.31 83 ASP A C 1
ATOM 595 O O . ASP A 1 83 ? -1.805 -9.982 4.844 1.00 98.31 83 ASP A O 1
ATOM 599 N N . GLY A 1 84 ? -3.540 -8.765 4.098 1.00 98.44 84 GLY A N 1
ATOM 600 C CA . GLY A 1 84 ? -3.517 -9.278 2.735 1.00 98.44 84 GLY A CA 1
ATOM 601 C C . GLY A 1 84 ? -3.642 -8.185 1.681 1.00 98.44 84 GLY A C 1
ATOM 602 O O . GLY A 1 84 ? -4.607 -7.433 1.678 1.00 98.44 84 GLY A O 1
ATOM 603 N N . ALA A 1 85 ? -2.733 -8.136 0.710 1.00 98.62 85 ALA A N 1
ATOM 604 C CA . ALA A 1 85 ? -2.845 -7.252 -0.450 1.00 98.62 85 ALA A CA 1
ATOM 605 C C . ALA A 1 85 ? -3.185 -8.040 -1.721 1.00 98.62 85 ALA A C 1
ATOM 607 O O . ALA A 1 85 ? -2.578 -9.066 -2.025 1.00 98.62 85 ALA A O 1
ATOM 608 N N . ILE A 1 86 ? -4.153 -7.553 -2.496 1.00 98.75 86 ILE A N 1
ATOM 609 C CA . ILE A 1 86 ? -4.598 -8.146 -3.758 1.00 98.75 86 ILE A CA 1
ATOM 610 C C . ILE A 1 86 ? -4.339 -7.146 -4.883 1.00 98.75 86 ILE A C 1
ATOM 612 O O . ILE A 1 86 ? -5.074 -6.169 -5.031 1.00 98.75 86 ILE A O 1
ATOM 616 N N . ALA A 1 87 ? -3.320 -7.430 -5.691 1.00 98.19 87 ALA A N 1
ATOM 617 C CA . ALA A 1 87 ? -2.839 -6.610 -6.795 1.00 98.19 87 ALA A CA 1
ATOM 618 C C . ALA A 1 87 ? -2.698 -7.476 -8.061 1.00 98.19 87 ALA A C 1
ATOM 620 O O . ALA A 1 87 ? -1.608 -7.849 -8.477 1.00 98.19 87 ALA A O 1
ATOM 621 N N . LYS A 1 88 ? -3.836 -7.850 -8.658 1.00 98.06 88 LYS A N 1
ATOM 622 C CA . LYS A 1 88 ? -3.890 -8.796 -9.789 1.00 98.06 88 LYS A CA 1
ATOM 623 C C . LYS A 1 88 ? -3.440 -8.228 -11.142 1.00 98.06 88 LYS A C 1
ATOM 625 O O . LYS A 1 88 ? -3.353 -8.994 -12.092 1.00 98.06 88 LYS A O 1
ATOM 630 N N . GLY A 1 89 ? -3.228 -6.920 -11.245 1.00 96.69 89 GLY A N 1
ATOM 631 C CA . GLY A 1 89 ? -2.609 -6.274 -12.405 1.00 96.69 89 GLY A CA 1
ATOM 632 C C . GLY A 1 89 ? -1.082 -6.214 -12.312 1.00 96.69 89 GLY A C 1
ATOM 633 O O . GLY A 1 89 ? -0.434 -5.947 -13.311 1.00 96.69 89 GLY A O 1
ATOM 634 N N . LEU A 1 90 ? -0.509 -6.489 -11.138 1.00 96.56 90 LEU A N 1
ATOM 635 C CA . LEU A 1 90 ? 0.928 -6.448 -10.881 1.00 96.56 90 LEU A CA 1
ATOM 636 C C . LEU A 1 90 ? 1.523 -7.862 -10.882 1.00 96.56 90 LEU A C 1
ATOM 638 O O . LEU A 1 90 ? 1.057 -8.717 -10.126 1.00 96.56 90 LEU A O 1
ATOM 642 N N . GLY A 1 91 ? 2.578 -8.091 -11.666 1.00 96.56 91 GLY A N 1
ATOM 643 C CA . GLY A 1 91 ? 3.361 -9.330 -11.657 1.00 96.56 91 GLY A CA 1
ATOM 644 C C . GLY A 1 91 ? 4.856 -9.033 -11.537 1.00 96.56 91 GLY A C 1
ATOM 645 O O . GLY A 1 91 ? 5.433 -8.398 -12.402 1.00 96.56 91 GLY A O 1
ATOM 646 N N . LEU A 1 92 ? 5.523 -9.508 -10.487 1.00 94.56 92 LEU A N 1
ATOM 647 C CA . LEU A 1 92 ? 6.953 -9.271 -10.262 1.00 94.56 92 LEU A CA 1
ATOM 648 C C . LEU A 1 92 ? 7.852 -9.889 -11.341 1.00 94.56 92 LEU A C 1
ATOM 650 O O . LEU A 1 92 ? 8.983 -9.439 -11.483 1.00 94.56 92 LEU A O 1
ATOM 654 N N . ASN A 1 93 ? 7.372 -10.871 -12.111 1.00 94.75 93 ASN A N 1
ATOM 655 C CA . ASN A 1 93 ? 8.120 -11.426 -13.247 1.00 94.75 93 ASN A CA 1
ATOM 656 C C . ASN A 1 93 ? 7.753 -10.793 -14.598 1.00 94.75 93 ASN A C 1
ATOM 658 O O . ASN A 1 93 ? 8.250 -11.252 -15.623 1.00 94.75 93 ASN A O 1
ATOM 662 N N . PHE A 1 94 ? 6.863 -9.797 -14.631 1.00 95.62 94 PHE A N 1
ATOM 663 C CA . PHE A 1 94 ? 6.493 -9.137 -15.880 1.00 95.62 94 PHE A CA 1
ATOM 664 C C . PHE A 1 94 ? 7.529 -8.076 -16.249 1.00 95.62 94 PHE A C 1
ATOM 666 O O . PHE A 1 94 ? 7.946 -7.284 -15.400 1.00 95.62 94 PHE A O 1
ATOM 673 N N . ASP A 1 95 ? 7.875 -8.010 -17.536 1.00 94.44 95 ASP A N 1
ATOM 674 C CA . ASP A 1 95 ? 8.773 -6.983 -18.083 1.00 94.44 95 ASP A CA 1
ATOM 675 C C . ASP A 1 95 ? 8.185 -5.566 -17.941 1.00 94.44 95 ASP A C 1
ATOM 677 O O . ASP A 1 95 ? 8.917 -4.583 -17.855 1.00 94.44 95 ASP A O 1
ATOM 681 N N . SER A 1 96 ? 6.853 -5.458 -17.887 1.00 94.06 96 SER A N 1
ATOM 682 C CA . SER A 1 96 ? 6.106 -4.216 -17.661 1.00 94.06 96 SER A CA 1
ATOM 683 C C . SER A 1 96 ? 6.079 -3.770 -16.197 1.00 94.06 96 SER A C 1
ATOM 685 O O . SER A 1 96 ? 5.669 -2.639 -15.911 1.00 94.06 96 SER A O 1
ATOM 687 N N . SER A 1 97 ? 6.482 -4.638 -15.270 1.00 95.31 97 SER A N 1
ATOM 688 C CA . SER A 1 97 ? 6.445 -4.381 -13.835 1.00 95.31 97 SER A CA 1
ATOM 689 C C . SER A 1 97 ? 7.791 -3.922 -13.295 1.00 95.31 97 SER A C 1
ATOM 691 O O . SER A 1 97 ? 8.836 -4.172 -13.884 1.00 95.31 97 SER A O 1
ATOM 693 N N . TYR A 1 98 ? 7.766 -3.256 -12.146 1.00 93.31 98 TYR A N 1
ATOM 694 C CA . TYR A 1 98 ? 8.946 -2.787 -11.435 1.00 93.31 98 TYR A CA 1
ATOM 695 C C . TYR A 1 98 ? 8.769 -2.905 -9.925 1.00 93.31 98 TYR A C 1
ATOM 697 O O . TYR A 1 98 ? 7.656 -2.834 -9.396 1.00 93.31 98 TYR A O 1
ATOM 705 N N . VAL A 1 99 ? 9.892 -3.025 -9.218 1.00 95.06 99 VAL A N 1
ATOM 706 C CA . VAL A 1 99 ? 9.956 -2.964 -7.755 1.00 95.06 99 VAL A CA 1
ATOM 707 C C . VAL A 1 99 ? 11.146 -2.113 -7.318 1.00 95.06 99 VAL A C 1
ATOM 709 O O . VAL A 1 99 ? 12.223 -2.184 -7.898 1.00 95.06 99 VAL A O 1
ATOM 712 N N . ALA A 1 100 ? 10.970 -1.276 -6.302 1.00 93.94 100 ALA A N 1
ATOM 713 C CA . ALA A 1 100 ? 12.010 -0.391 -5.787 1.00 93.94 100 ALA A CA 1
ATOM 714 C C . ALA A 1 100 ? 11.867 -0.206 -4.275 1.00 93.94 100 ALA A C 1
ATOM 716 O O . ALA A 1 100 ? 10.772 -0.314 -3.716 1.00 93.94 100 ALA A O 1
ATOM 717 N N . GLU A 1 101 ? 12.970 0.123 -3.609 1.00 94.44 101 GLU A N 1
ATOM 718 C CA . GLU A 1 101 ? 12.908 0.699 -2.268 1.00 94.44 101 GLU A CA 1
ATOM 719 C C . GLU A 1 101 ? 12.819 2.219 -2.377 1.00 94.44 101 GLU A C 1
ATOM 721 O O . GLU A 1 101 ? 13.504 2.836 -3.189 1.00 94.44 101 GLU A O 1
ATOM 726 N N . LEU A 1 102 ? 11.985 2.822 -1.539 1.00 90.12 102 LEU A N 1
ATOM 727 C CA . LEU A 1 102 ? 11.939 4.264 -1.356 1.00 90.12 102 LEU A CA 1
ATOM 728 C C . LEU A 1 102 ? 12.625 4.590 -0.030 1.00 90.12 102 LEU A C 1
ATOM 730 O O . LEU A 1 102 ? 12.174 4.155 1.036 1.00 90.12 102 LEU A O 1
ATOM 734 N N . GLU A 1 103 ? 13.740 5.312 -0.121 1.00 89.56 103 GLU A N 1
ATOM 735 C CA . GLU A 1 103 ? 14.563 5.767 1.007 1.00 89.56 103 GLU A CA 1
ATOM 736 C C . GLU A 1 103 ? 14.969 4.631 1.968 1.00 89.56 103 GLU A C 1
ATOM 738 O O . GLU A 1 103 ? 15.109 4.816 3.175 1.00 89.56 103 GLU A O 1
ATOM 743 N N . GLY A 1 104 ? 15.119 3.411 1.439 1.00 92.12 104 GLY A N 1
ATOM 744 C CA . GLY A 1 104 ? 15.444 2.185 2.180 1.00 92.12 104 GLY A CA 1
ATOM 745 C C . GLY A 1 104 ? 14.354 1.689 3.146 1.00 92.12 104 GLY A C 1
ATO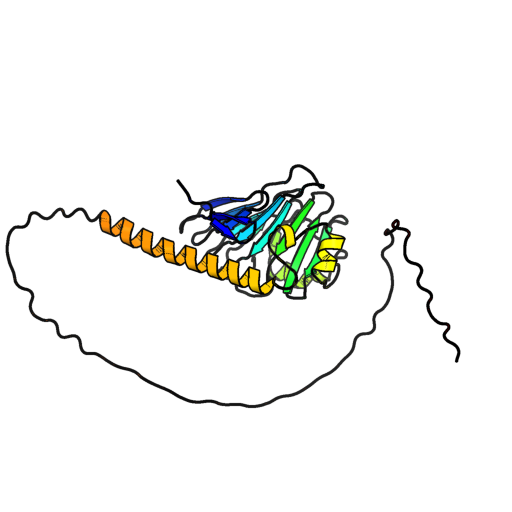M 746 O O . GLY A 1 104 ? 14.540 0.650 3.798 1.00 92.12 104 GLY A O 1
ATOM 747 N N . LYS A 1 105 ? 13.225 2.404 3.241 1.00 93.00 105 LYS A N 1
ATOM 748 C CA . LYS A 1 105 ? 12.174 2.226 4.257 1.00 93.00 105 LYS A CA 1
ATOM 749 C C . LYS A 1 105 ? 10.866 1.689 3.691 1.00 93.00 105 LYS A C 1
ATOM 751 O O . LYS A 1 105 ? 10.257 0.809 4.304 1.00 93.00 105 LYS A O 1
ATOM 756 N N . HIS A 1 106 ? 10.432 2.204 2.545 1.00 93.75 106 HIS A N 1
ATOM 757 C CA . HIS A 1 106 ? 9.157 1.841 1.923 1.00 93.75 106 HIS A CA 1
ATOM 758 C C . HIS A 1 106 ? 9.400 0.949 0.703 1.00 93.75 106 HIS A C 1
ATOM 760 O O . HIS A 1 106 ? 10.494 0.951 0.135 1.00 93.75 106 HIS A O 1
ATOM 766 N N . LEU A 1 107 ? 8.395 0.166 0.317 1.00 95.56 107 LEU A N 1
ATOM 767 C CA . LEU A 1 107 ? 8.439 -0.633 -0.907 1.00 95.56 107 LEU A CA 1
ATOM 768 C C . LEU A 1 107 ? 7.505 -0.006 -1.930 1.00 95.56 107 LEU A C 1
ATOM 770 O O . LEU A 1 107 ? 6.338 0.236 -1.626 1.00 95.56 107 LEU A O 1
ATOM 774 N N . VAL A 1 108 ? 8.008 0.211 -3.135 1.00 93.88 108 VAL A N 1
ATOM 775 C CA . VAL A 1 108 ? 7.201 0.603 -4.286 1.00 93.88 108 VAL A CA 1
ATOM 776 C C . VAL A 1 108 ? 7.198 -0.551 -5.267 1.00 93.88 108 VAL A C 1
ATOM 778 O O . VAL A 1 108 ? 8.249 -1.115 -5.560 1.00 93.88 108 VAL A O 1
ATOM 781 N N . ALA A 1 109 ? 6.026 -0.899 -5.778 1.00 95.19 109 ALA A N 1
ATOM 782 C CA . ALA A 1 109 ? 5.906 -1.800 -6.909 1.00 95.19 109 ALA A CA 1
ATOM 783 C C . ALA A 1 109 ? 4.800 -1.309 -7.837 1.00 95.19 109 ALA A C 1
ATOM 785 O O . ALA A 1 109 ? 3.825 -0.705 -7.386 1.00 95.19 109 ALA A O 1
ATOM 786 N N . GLY A 1 110 ? 4.945 -1.548 -9.129 1.00 93.81 110 GLY A N 1
ATOM 787 C CA . GLY A 1 110 ? 3.936 -1.142 -10.089 1.00 93.81 110 GLY A CA 1
ATOM 788 C C . GLY A 1 110 ? 4.091 -1.842 -11.419 1.00 93.81 110 GLY A C 1
ATOM 789 O O . GLY A 1 110 ? 5.104 -2.482 -11.673 1.00 93.81 110 GLY A O 1
ATOM 790 N N . ASP A 1 111 ? 3.053 -1.734 -12.232 1.00 94.75 111 ASP A N 1
ATOM 791 C CA . ASP A 1 111 ? 2.983 -2.319 -13.558 1.00 94.75 111 ASP A CA 1
ATOM 792 C C . ASP A 1 111 ? 2.503 -1.271 -14.560 1.00 94.75 111 ASP A C 1
ATOM 794 O O . ASP A 1 111 ? 1.462 -0.636 -14.378 1.00 94.75 111 ASP A O 1
ATOM 798 N N . THR A 1 112 ? 3.301 -1.063 -15.603 1.00 91.62 112 THR A N 1
ATOM 799 C CA . THR A 1 112 ? 3.096 0.005 -16.589 1.00 91.62 112 THR A CA 1
ATOM 800 C C . THR A 1 112 ? 1.966 -0.299 -17.573 1.00 91.62 112 THR A C 1
ATOM 802 O O . THR A 1 112 ? 1.350 0.634 -18.084 1.00 91.62 112 THR A O 1
ATOM 805 N N . GLU A 1 113 ? 1.632 -1.573 -17.797 1.00 92.88 113 GLU A N 1
ATOM 806 C CA . GLU A 1 113 ? 0.562 -1.977 -18.715 1.00 92.88 113 GLU A CA 1
ATOM 807 C C . GLU A 1 113 ? -0.822 -1.848 -18.058 1.00 92.88 113 GLU A C 1
ATOM 809 O O . GLU A 1 113 ? -1.742 -1.217 -18.590 1.00 92.88 113 GLU A O 1
ATOM 814 N N . SER A 1 114 ? -0.981 -2.401 -16.857 1.00 95.25 114 SER A N 1
ATOM 815 C CA . SER A 1 114 ? -2.214 -2.305 -16.072 1.00 95.25 114 SER A CA 1
ATOM 816 C C . SER A 1 114 ? -2.382 -0.946 -15.383 1.00 95.25 114 SER A C 1
ATOM 818 O O . SER A 1 114 ? -3.496 -0.588 -14.975 1.00 95.25 114 SER A O 1
ATOM 820 N N . GLY A 1 115 ? -1.290 -0.195 -15.214 1.00 91.94 115 GLY A N 1
ATOM 821 C CA . GLY A 1 115 ? -1.233 1.030 -14.417 1.00 91.94 115 GLY A CA 1
ATOM 822 C C . GLY A 1 115 ? -1.508 0.795 -12.931 1.00 91.94 115 GLY A C 1
ATOM 823 O O . GLY A 1 115 ? -1.957 1.711 -12.241 1.00 91.94 115 GLY A O 1
ATOM 824 N N . GLN A 1 116 ? -1.366 -0.439 -12.440 1.00 94.81 116 GLN A N 1
ATOM 825 C CA . GLN A 1 116 ? -1.557 -0.764 -11.031 1.00 94.81 116 GLN A CA 1
ATOM 826 C C . GLN A 1 116 ? -0.266 -0.496 -10.257 1.00 94.81 116 GLN A C 1
ATOM 828 O O . GLN A 1 116 ? 0.751 -1.132 -10.514 1.00 94.81 116 GLN A O 1
ATOM 833 N N . GLY A 1 117 ? -0.319 0.417 -9.288 1.00 93.19 117 GLY A N 1
ATOM 834 C CA . GLY A 1 117 ? 0.813 0.782 -8.439 1.00 93.19 117 GLY A CA 1
ATOM 835 C C . GLY A 1 117 ? 0.504 0.655 -6.950 1.00 93.19 117 GLY A C 1
ATOM 836 O O . GLY A 1 117 ? -0.628 0.875 -6.503 1.00 93.19 117 GLY A O 1
ATOM 837 N N . VAL A 1 118 ? 1.532 0.335 -6.167 1.00 95.62 118 VAL A N 1
ATOM 838 C CA . VAL A 1 118 ? 1.473 0.252 -4.709 1.00 95.62 118 VAL A CA 1
ATOM 839 C C . VAL A 1 118 ? 2.695 0.884 -4.048 1.00 95.62 118 VAL A C 1
ATOM 841 O O . VAL A 1 118 ? 3.828 0.662 -4.469 1.00 95.62 118 VAL A O 1
ATOM 844 N N . LEU A 1 119 ? 2.454 1.631 -2.972 1.00 94.19 119 LEU A N 1
ATOM 845 C CA . LEU A 1 119 ? 3.469 2.084 -2.023 1.00 94.19 119 LEU A CA 1
ATOM 846 C C . LEU A 1 119 ? 3.139 1.502 -0.643 1.00 94.19 119 LEU A C 1
ATOM 848 O O . LEU A 1 119 ? 2.162 1.902 -0.013 1.00 94.19 119 LEU A O 1
ATOM 852 N N . LEU A 1 120 ? 3.952 0.554 -0.178 1.00 96.56 120 LEU A N 1
ATOM 853 C CA . LEU A 1 120 ? 3.850 -0.041 1.155 1.00 96.56 120 LEU A CA 1
ATOM 854 C C . LEU A 1 120 ? 4.744 0.730 2.122 1.00 96.56 120 LEU A C 1
ATOM 856 O O . LEU A 1 120 ? 5.978 0.659 2.056 1.00 96.56 120 LEU A O 1
ATOM 860 N N . LEU A 1 121 ? 4.125 1.470 3.033 1.00 94.25 121 LEU A N 1
ATOM 861 C CA . LEU A 1 121 ? 4.849 2.324 3.960 1.00 94.25 121 LEU A CA 1
ATOM 862 C C . LEU A 1 121 ? 5.486 1.489 5.076 1.00 94.25 121 LEU A C 1
ATOM 864 O O . LEU A 1 121 ? 4.814 0.673 5.692 1.00 94.25 121 LEU A O 1
ATOM 868 N N . ASN A 1 122 ? 6.783 1.691 5.349 1.00 95.12 122 ASN A N 1
ATOM 869 C CA . ASN A 1 122 ? 7.512 1.020 6.433 1.00 95.12 122 ASN A CA 1
ATOM 870 C C . ASN A 1 122 ? 7.411 -0.518 6.418 1.00 95.12 122 ASN A C 1
ATOM 872 O O . ASN A 1 122 ? 7.521 -1.157 7.462 1.00 95.12 122 ASN A O 1
ATOM 876 N N . TRP A 1 123 ? 7.261 -1.124 5.238 1.00 96.69 123 TRP A N 1
ATOM 877 C CA . TRP A 1 123 ? 6.901 -2.536 5.037 1.00 96.69 123 TRP A CA 1
ATOM 878 C C . TRP A 1 123 ? 7.788 -3.573 5.757 1.00 96.69 123 TRP A C 1
ATOM 880 O O . TRP A 1 123 ? 7.383 -4.715 5.976 1.00 96.69 123 TRP A O 1
ATOM 890 N N . LYS A 1 124 ? 9.029 -3.214 6.118 1.00 96.12 124 LYS A N 1
ATOM 891 C CA . LYS A 1 124 ? 9.942 -4.089 6.876 1.00 96.12 124 LYS A CA 1
ATOM 892 C C . LYS A 1 124 ? 9.611 -4.154 8.368 1.00 96.12 124 LYS A C 1
ATOM 894 O O . LYS A 1 124 ? 10.014 -5.116 9.026 1.00 96.12 124 LYS A O 1
ATOM 899 N N . GLN A 1 125 ? 8.935 -3.142 8.902 1.00 95.44 125 GLN A N 1
ATOM 900 C CA . GLN A 1 125 ? 8.565 -3.057 10.307 1.00 95.44 125 GLN A CA 1
ATOM 901 C C . GLN A 1 125 ? 7.361 -3.955 10.575 1.00 95.44 125 GLN A C 1
ATOM 903 O O . GLN A 1 125 ? 6.396 -3.959 9.818 1.00 95.44 125 GLN A O 1
ATOM 908 N N . LYS A 1 126 ? 7.401 -4.703 11.683 1.00 94.56 126 LYS A N 1
ATOM 909 C CA . LYS A 1 126 ? 6.355 -5.676 12.031 1.00 94.56 126 LYS A CA 1
ATOM 910 C C . LYS A 1 126 ? 4.956 -5.051 12.095 1.00 94.56 126 LYS A C 1
ATOM 912 O O . LYS A 1 126 ? 4.006 -5.723 11.733 1.00 94.56 126 LYS A O 1
ATOM 917 N N . GLN A 1 127 ? 4.855 -3.803 12.552 1.00 93.50 127 GLN A N 1
ATOM 918 C CA . GLN A 1 127 ? 3.591 -3.074 12.675 1.00 93.50 127 GLN A CA 1
ATOM 919 C C . GLN A 1 127 ? 2.947 -2.720 11.325 1.00 93.50 127 GLN A C 1
ATOM 921 O O . GLN A 1 127 ? 1.743 -2.524 11.275 1.00 93.50 127 GLN A O 1
ATOM 926 N N . HIS A 1 128 ? 3.743 -2.607 10.261 1.00 95.88 128 HIS A N 1
ATOM 927 C CA . HIS A 1 128 ? 3.309 -2.076 8.964 1.00 95.88 128 HIS A CA 1
ATOM 928 C C . HIS A 1 128 ? 3.350 -3.124 7.850 1.00 95.88 128 HIS A C 1
ATOM 930 O O . HIS A 1 128 ? 3.354 -2.814 6.657 1.00 95.88 128 HIS A O 1
ATOM 936 N N . ARG A 1 129 ? 3.502 -4.385 8.239 1.00 95.62 129 ARG A N 1
ATOM 937 C CA . ARG A 1 129 ? 3.716 -5.480 7.314 1.00 95.62 129 ARG A CA 1
ATOM 938 C C . ARG A 1 129 ? 2.375 -5.996 6.814 1.00 95.62 129 ARG A C 1
ATOM 940 O O . ARG A 1 129 ? 1.462 -6.179 7.592 1.00 95.62 129 ARG A O 1
ATOM 947 N N . ILE A 1 130 ? 2.350 -6.345 5.534 1.00 98.31 130 ILE A N 1
ATOM 948 C CA . ILE A 1 130 ? 1.314 -7.189 4.944 1.00 98.31 130 ILE A CA 1
ATOM 949 C C . ILE A 1 130 ? 1.843 -8.624 4.878 1.00 98.31 130 ILE A C 1
ATOM 951 O O . ILE A 1 130 ? 2.916 -8.852 4.311 1.00 98.31 130 ILE A O 1
ATOM 955 N N . GLU A 1 131 ? 1.140 -9.595 5.462 1.00 98.31 131 GLU A N 1
ATOM 956 C CA . GLU A 1 131 ? 1.590 -10.992 5.520 1.00 98.31 131 GLU A CA 1
ATOM 957 C C . GLU A 1 131 ? 1.454 -11.733 4.191 1.00 98.31 131 GLU A C 1
ATOM 959 O O . GLU A 1 131 ? 2.293 -12.592 3.895 1.00 98.31 131 GLU A O 1
ATOM 964 N N . ASN A 1 132 ? 0.422 -11.427 3.403 1.00 98.38 132 ASN A N 1
ATOM 965 C CA . ASN A 1 132 ? 0.080 -12.170 2.192 1.00 98.38 132 ASN A CA 1
ATOM 966 C C . ASN A 1 132 ? -0.180 -11.248 0.998 1.00 98.38 132 ASN A C 1
ATOM 968 O O . ASN A 1 132 ? -0.848 -10.227 1.103 1.00 98.38 132 ASN A O 1
ATOM 972 N N . PHE A 1 133 ? 0.281 -11.659 -0.175 1.00 98.62 133 PHE A N 1
ATOM 973 C CA . PHE A 1 133 ? 0.105 -10.943 -1.431 1.00 98.62 133 PHE A CA 1
ATOM 974 C C . PHE A 1 133 ? -0.516 -11.878 -2.464 1.00 98.62 133 PHE A C 1
ATOM 976 O O . PHE A 1 133 ? -0.081 -13.019 -2.624 1.00 98.62 133 PHE A O 1
ATOM 983 N N . ILE A 1 134 ? -1.533 -11.398 -3.173 1.00 98.69 134 ILE A N 1
ATOM 984 C CA . ILE A 1 134 ? -2.112 -12.049 -4.348 1.00 98.69 134 ILE A CA 1
ATOM 985 C C . ILE A 1 134 ? -1.812 -11.157 -5.548 1.00 98.69 134 ILE A C 1
ATOM 987 O O . ILE A 1 134 ? -2.471 -10.134 -5.741 1.00 98.69 134 ILE A O 1
ATOM 991 N N . LEU A 1 135 ? -0.816 -11.562 -6.325 1.00 98.38 135 LEU A N 1
ATOM 992 C CA . LEU A 1 135 ? -0.334 -10.894 -7.529 1.00 98.38 135 LEU A CA 1
ATOM 993 C C . LEU A 1 135 ? -0.826 -11.622 -8.787 1.00 98.38 135 LEU A C 1
ATOM 995 O O . LEU A 1 135 ? -1.452 -12.684 -8.692 1.00 98.38 135 LEU A O 1
ATOM 999 N N . ALA A 1 136 ? -0.528 -11.073 -9.963 1.00 97.94 136 ALA A N 1
ATOM 1000 C CA . ALA A 1 136 ? -0.757 -11.742 -11.243 1.00 97.94 136 ALA A CA 1
ATOM 1001 C C . ALA A 1 136 ? 0.025 -13.069 -11.348 1.00 97.94 136 ALA A C 1
ATOM 1003 O O . ALA A 1 136 ? -0.519 -14.058 -11.833 1.00 97.94 136 ALA A O 1
ATOM 1004 N N . ASP A 1 137 ? 1.245 -13.126 -10.794 1.00 95.06 137 ASP A N 1
ATOM 1005 C CA . ASP A 1 137 ? 2.074 -14.345 -10.730 1.00 95.06 137 ASP A CA 1
ATOM 1006 C C . ASP A 1 137 ? 1.548 -15.414 -9.756 1.00 95.06 137 ASP A C 1
ATOM 1008 O O . ASP A 1 137 ? 2.038 -16.543 -9.731 1.00 95.06 137 ASP A O 1
ATOM 1012 N N . GLY A 1 138 ? 0.581 -15.064 -8.903 1.00 97.25 138 GLY A N 1
ATOM 1013 C CA . GLY A 1 138 ? 0.050 -15.942 -7.867 1.00 97.25 138 GLY A CA 1
ATOM 1014 C C . GLY A 1 138 ? 0.244 -15.401 -6.453 1.00 97.25 138 GLY A C 1
ATOM 1015 O O . GLY A 1 138 ? 0.229 -14.195 -6.207 1.00 97.25 138 GLY A O 1
ATOM 1016 N N . LYS A 1 139 ? 0.334 -16.314 -5.481 1.00 98.19 139 LYS A N 1
ATOM 1017 C CA . LYS A 1 139 ? 0.376 -15.968 -4.055 1.00 98.19 139 LYS A CA 1
ATOM 1018 C C . LYS A 1 139 ? 1.810 -15.905 -3.538 1.00 98.19 139 LYS A C 1
ATOM 1020 O O . LYS A 1 139 ? 2.574 -16.847 -3.734 1.00 98.19 139 LYS A O 1
ATOM 1025 N N . LEU A 1 140 ? 2.131 -14.847 -2.799 1.00 97.50 140 LEU A N 1
ATOM 1026 C CA . LEU A 1 140 ? 3.405 -14.669 -2.106 1.00 97.50 140 LEU A CA 1
ATOM 1027 C C . LEU A 1 140 ? 3.162 -14.342 -0.635 1.00 97.50 140 LEU A C 1
ATOM 1029 O O . LEU A 1 140 ? 2.306 -13.533 -0.297 1.00 97.50 140 LEU A O 1
ATOM 1033 N N . SER A 1 141 ? 3.950 -14.935 0.252 1.00 98.31 141 SER A N 1
ATOM 1034 C CA . SER A 1 141 ? 4.047 -14.481 1.639 1.00 98.31 141 SER A CA 1
ATOM 1035 C C . SER A 1 141 ? 5.014 -13.304 1.761 1.00 98.31 141 SER A C 1
ATOM 1037 O O . SER A 1 141 ? 5.945 -13.162 0.962 1.00 98.31 141 SER A O 1
ATOM 1039 N N . TYR A 1 142 ? 4.887 -12.526 2.836 1.00 98.00 142 TYR A N 1
ATOM 1040 C CA . TYR A 1 142 ? 5.868 -11.510 3.219 1.00 98.00 142 TYR A CA 1
ATOM 1041 C C . TYR A 1 142 ? 7.299 -12.041 3.206 1.00 98.00 142 TYR A C 1
ATOM 1043 O O . TYR A 1 142 ? 8.207 -11.366 2.736 1.00 98.00 142 TYR A O 1
ATOM 1051 N N . ARG A 1 143 ? 7.518 -13.253 3.731 1.00 97.94 143 ARG A N 1
ATOM 1052 C CA . ARG A 1 143 ? 8.857 -13.847 3.814 1.00 97.94 143 ARG A CA 1
ATOM 1053 C C . ARG A 1 143 ? 9.440 -14.078 2.422 1.00 97.94 143 ARG A C 1
ATOM 1055 O O . ARG A 1 143 ? 10.602 -13.759 2.203 1.00 97.94 143 ARG A O 1
ATOM 1062 N N . GLN A 1 144 ? 8.639 -14.612 1.501 1.00 97.75 144 GLN A N 1
ATOM 1063 C CA . GLN A 1 144 ? 9.064 -14.824 0.118 1.00 97.75 144 GLN A CA 1
ATOM 1064 C C . GLN A 1 144 ? 9.362 -13.491 -0.569 1.00 97.75 144 GLN A C 1
ATOM 1066 O O . GLN A 1 144 ? 10.434 -13.342 -1.146 1.00 97.75 144 GLN A O 1
ATOM 1071 N N . LEU A 1 145 ? 8.471 -12.502 -0.437 1.00 97.38 145 LEU A N 1
ATOM 1072 C CA . LEU A 1 145 ? 8.698 -11.171 -0.997 1.00 97.38 145 LEU A CA 1
ATOM 1073 C C . LEU A 1 145 ? 9.974 -10.538 -0.425 1.00 97.38 145 LEU A C 1
ATOM 1075 O O . LEU A 1 145 ? 10.844 -10.123 -1.180 1.00 97.38 145 LEU A O 1
ATOM 1079 N N . LYS A 1 146 ? 10.139 -10.530 0.902 1.00 97.31 146 LYS A N 1
ATOM 1080 C CA . LYS A 1 146 ? 11.297 -9.935 1.582 1.00 97.31 146 LYS A CA 1
ATOM 1081 C C . LYS A 1 146 ? 12.62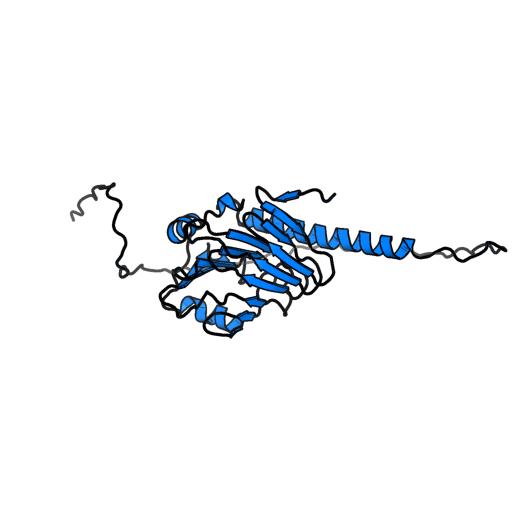6 -10.552 1.164 1.00 97.31 146 LYS A C 1
ATOM 1083 O O . LYS A 1 146 ? 13.613 -9.830 1.062 1.00 97.31 146 LYS A O 1
ATOM 1088 N N . ASN A 1 147 ? 12.658 -11.862 0.952 1.00 97.06 147 ASN A N 1
ATOM 1089 C CA . ASN A 1 147 ? 13.890 -12.557 0.598 1.00 97.06 147 ASN A CA 1
ATOM 1090 C C . ASN A 1 147 ? 14.252 -12.392 -0.884 1.00 97.06 147 ASN A C 1
ATOM 1092 O O . ASN A 1 147 ? 15.433 -12.437 -1.210 1.00 97.06 147 ASN A O 1
ATOM 1096 N N . ASN A 1 148 ? 13.261 -12.169 -1.755 1.00 95.44 148 ASN A N 1
ATOM 1097 C CA . ASN A 1 148 ? 13.451 -12.245 -3.204 1.00 95.44 148 ASN A CA 1
ATOM 1098 C C . ASN A 1 148 ? 13.252 -10.910 -3.940 1.00 95.44 148 ASN A C 1
ATOM 1100 O O . ASN A 1 148 ? 13.611 -10.818 -5.104 1.00 95.44 148 ASN A O 1
ATOM 1104 N N . TYR A 1 149 ? 12.710 -9.852 -3.322 1.00 94.94 149 TYR A N 1
ATOM 1105 C CA . TYR A 1 149 ? 12.383 -8.618 -4.064 1.00 94.94 149 TYR A CA 1
ATOM 1106 C C . TYR A 1 149 ? 13.581 -7.975 -4.780 1.00 94.94 149 TYR A C 1
ATOM 1108 O O . TYR A 1 149 ? 13.394 -7.322 -5.797 1.00 94.94 149 TYR A O 1
ATOM 1116 N N . LYS A 1 150 ? 14.803 -8.186 -4.272 1.00 96.00 150 LYS A N 1
ATOM 1117 C CA . LYS A 1 150 ? 16.053 -7.705 -4.883 1.00 96.00 150 LYS A CA 1
ATOM 1118 C C . LYS A 1 150 ? 16.583 -8.598 -6.002 1.00 96.00 150 LYS A C 1
ATOM 1120 O O . LYS A 1 150 ? 17.496 -8.188 -6.705 1.00 96.00 150 LYS A O 1
ATOM 1125 N N . THR A 1 151 ? 16.070 -9.820 -6.128 1.00 94.44 151 THR A N 1
ATOM 1126 C CA . THR A 1 151 ? 16.531 -10.796 -7.123 1.00 94.44 151 THR A CA 1
ATOM 1127 C C . THR A 1 151 ? 15.704 -10.762 -8.402 1.00 94.44 151 THR A C 1
ATOM 1129 O O . THR A 1 151 ? 16.074 -11.426 -9.365 1.00 94.44 151 THR A O 1
ATOM 1132 N N . TYR A 1 152 ? 14.577 -10.043 -8.425 1.00 91.94 152 TYR A N 1
ATOM 1133 C CA . TYR A 1 152 ? 13.807 -9.863 -9.652 1.00 91.94 152 TYR A CA 1
ATOM 1134 C C . TYR A 1 152 ? 14.565 -8.946 -10.616 1.00 91.94 152 TYR A C 1
ATOM 1136 O O . TYR A 1 152 ? 15.133 -7.935 -10.200 1.00 91.94 152 TYR A O 1
ATOM 1144 N N . GLY A 1 153 ? 14.556 -9.284 -11.909 1.00 90.88 153 GLY A N 1
ATOM 1145 C CA . GLY A 1 153 ? 15.268 -8.517 -12.940 1.00 90.88 153 GLY A CA 1
ATOM 1146 C C . GLY A 1 153 ? 14.761 -7.080 -13.110 1.00 90.88 153 GLY A C 1
ATOM 1147 O O . GLY A 1 153 ? 15.468 -6.239 -13.651 1.00 90.88 153 GLY A O 1
ATOM 1148 N N . ASN A 1 154 ? 13.566 -6.788 -12.598 1.00 91.38 154 ASN A N 1
ATOM 1149 C CA . ASN A 1 154 ? 12.927 -5.476 -12.597 1.00 91.38 154 ASN A CA 1
ATOM 1150 C C . ASN A 1 154 ? 13.053 -4.724 -11.254 1.00 91.38 154 ASN A C 1
ATOM 1152 O O . ASN A 1 154 ? 12.307 -3.772 -10.995 1.00 91.38 154 ASN A O 1
ATOM 1156 N N . TYR A 1 155 ? 13.983 -5.134 -10.384 1.00 95.25 155 TYR A N 1
ATOM 1157 C CA . TYR A 1 155 ? 14.332 -4.363 -9.196 1.00 95.25 155 TYR A CA 1
ATOM 1158 C C . TYR A 1 155 ? 15.174 -3.139 -9.570 1.00 95.25 155 TYR A C 1
ATOM 1160 O O . TYR A 1 155 ? 16.293 -3.256 -10.063 1.00 95.25 155 TYR A O 1
ATOM 1168 N N . LEU A 1 156 ? 14.649 -1.947 -9.294 1.00 92.75 156 LEU A N 1
ATOM 1169 C CA . LEU A 1 156 ? 15.250 -0.673 -9.699 1.00 92.75 156 LEU A CA 1
ATOM 1170 C C . LEU A 1 156 ? 16.277 -0.122 -8.696 1.00 92.75 156 LEU A C 1
ATOM 1172 O O . LEU A 1 156 ? 16.917 0.895 -8.965 1.00 92.75 156 LEU A O 1
ATOM 1176 N N . GLY A 1 157 ? 16.446 -0.765 -7.538 1.00 94.00 157 GLY A N 1
ATOM 1177 C CA . GLY A 1 157 ? 17.317 -0.278 -6.469 1.00 94.00 157 GLY A CA 1
ATOM 1178 C C . GLY A 1 157 ? 16.587 0.555 -5.412 1.00 94.00 157 GLY A C 1
ATOM 1179 O O . GLY A 1 157 ? 15.377 0.437 -5.216 1.00 94.00 157 GLY A O 1
ATOM 1180 N N . ASN A 1 158 ? 17.358 1.371 -4.690 1.00 94.06 158 ASN A N 1
ATOM 1181 C CA . ASN A 1 158 ? 16.862 2.270 -3.650 1.00 94.06 158 ASN A CA 1
ATOM 1182 C C . ASN A 1 158 ? 16.838 3.714 -4.160 1.00 94.06 158 ASN A C 1
ATOM 1184 O O . ASN A 1 158 ? 17.890 4.267 -4.483 1.00 94.06 158 ASN A O 1
ATOM 1188 N N . TYR A 1 159 ? 15.657 4.325 -4.212 1.00 90.19 159 TYR A N 1
ATOM 1189 C CA . TYR A 1 159 ? 15.429 5.650 -4.777 1.00 90.19 159 TYR A CA 1
ATOM 1190 C C . TYR A 1 159 ? 14.966 6.666 -3.742 1.00 90.19 159 TYR A C 1
ATOM 1192 O O . TYR A 1 159 ? 14.351 6.343 -2.728 1.00 90.19 159 TYR A O 1
ATOM 1200 N N . THR A 1 160 ? 15.259 7.931 -4.034 1.00 86.44 160 THR A N 1
ATOM 1201 C CA . THR A 1 160 ? 14.652 9.073 -3.350 1.00 86.44 160 THR A CA 1
ATOM 1202 C C . THR A 1 160 ? 13.232 9.291 -3.862 1.00 86.44 160 THR A C 1
ATOM 1204 O O . THR A 1 160 ? 12.898 8.868 -4.975 1.00 86.44 160 THR A O 1
ATOM 1207 N N . LEU A 1 161 ? 12.411 10.015 -3.096 1.00 79.25 161 LEU A N 1
ATOM 1208 C CA . LEU A 1 161 ? 11.052 10.357 -3.526 1.00 79.25 161 LEU A CA 1
ATOM 1209 C C . LEU A 1 161 ? 11.044 11.025 -4.903 1.00 79.25 161 LEU A C 1
ATOM 1211 O O . LEU A 1 161 ? 10.405 10.532 -5.824 1.00 79.25 161 LEU A O 1
ATOM 1215 N N . ALA A 1 162 ? 11.864 12.066 -5.069 1.00 79.81 162 ALA A N 1
ATOM 1216 C CA . ALA A 1 162 ? 11.956 12.833 -6.309 1.00 79.81 162 ALA A CA 1
ATOM 1217 C C . ALA A 1 162 ? 12.328 11.969 -7.527 1.00 79.81 162 ALA A C 1
ATOM 1219 O O . ALA A 1 162 ? 11.945 12.269 -8.659 1.00 79.81 162 ALA A O 1
ATOM 1220 N N . LYS A 1 163 ? 13.091 10.888 -7.316 1.00 82.69 163 LYS A N 1
ATOM 1221 C CA . LYS A 1 163 ? 13.425 9.941 -8.380 1.00 82.69 163 LYS A CA 1
ATOM 1222 C C . LYS A 1 163 ? 12.237 9.040 -8.715 1.00 82.69 163 LYS A C 1
ATOM 1224 O O . LYS A 1 163 ? 11.998 8.816 -9.899 1.00 82.69 163 LYS A O 1
ATOM 1229 N N . ILE A 1 164 ? 11.490 8.560 -7.718 1.00 77.62 164 ILE A N 1
ATOM 1230 C CA . ILE A 1 164 ? 10.277 7.763 -7.945 1.00 77.62 164 ILE A CA 1
ATOM 1231 C C . ILE A 1 164 ? 9.206 8.583 -8.656 1.00 77.62 164 ILE A C 1
ATOM 1233 O O . ILE A 1 164 ? 8.679 8.104 -9.655 1.00 77.62 164 ILE A O 1
ATOM 1237 N N . GLU A 1 165 ? 8.923 9.809 -8.216 1.00 77.31 165 GLU A N 1
ATOM 1238 C CA . GLU A 1 165 ? 7.918 10.675 -8.856 1.00 77.31 165 GLU A CA 1
ATOM 1239 C C . GLU A 1 165 ? 8.245 10.883 -10.341 1.00 77.31 165 GLU A C 1
ATOM 1241 O O . GLU A 1 165 ? 7.391 10.707 -11.207 1.00 77.31 165 GLU A O 1
ATOM 1246 N N . ARG A 1 166 ? 9.524 11.127 -10.661 1.00 74.38 166 ARG A N 1
ATOM 1247 C CA . ARG A 1 166 ? 9.991 11.274 -12.046 1.00 74.38 166 ARG A CA 1
ATOM 1248 C C . ARG A 1 166 ? 9.844 10.001 -12.881 1.00 74.38 166 ARG A C 1
ATOM 1250 O O . ARG A 1 166 ? 9.567 10.094 -14.069 1.00 74.38 166 ARG A O 1
ATOM 1257 N N . LEU A 1 167 ? 10.092 8.831 -12.296 1.00 68.38 167 LEU A N 1
ATOM 1258 C CA . LEU A 1 167 ? 10.047 7.556 -13.022 1.00 68.38 167 LEU A CA 1
ATOM 1259 C C . LEU A 1 167 ? 8.634 7.006 -13.189 1.00 68.38 167 LEU A C 1
ATOM 1261 O O . LEU A 1 167 ? 8.348 6.340 -14.175 1.00 68.38 167 LEU A O 1
ATOM 1265 N N . THR A 1 168 ? 7.777 7.246 -12.203 1.00 66.44 168 THR A N 1
ATOM 1266 C CA . THR A 1 168 ? 6.448 6.632 -12.120 1.00 66.44 168 THR A CA 1
ATOM 1267 C C . THR A 1 168 ? 5.328 7.590 -12.512 1.00 66.44 168 THR A C 1
ATOM 1269 O O . THR A 1 168 ? 4.196 7.151 -12.686 1.00 66.44 168 THR A O 1
ATOM 1272 N N . GLY A 1 169 ? 5.613 8.894 -12.613 1.00 66.00 169 GLY A N 1
ATOM 1273 C CA . GLY A 1 169 ? 4.595 9.932 -12.792 1.00 66.00 169 GLY A CA 1
ATOM 1274 C C . GLY A 1 169 ? 3.677 10.098 -11.576 1.00 66.00 169 GLY A C 1
ATOM 1275 O O . GLY A 1 169 ? 2.672 10.799 -11.656 1.00 66.00 169 GLY A O 1
ATOM 1276 N N . VAL A 1 170 ? 3.991 9.442 -10.453 1.00 66.31 170 VAL A N 1
ATOM 1277 C CA . VAL A 1 170 ? 3.234 9.557 -9.208 1.00 66.31 170 VAL A CA 1
ATOM 1278 C C . VAL A 1 170 ? 3.565 10.907 -8.587 1.00 66.31 170 VAL A C 1
ATOM 1280 O O . VAL A 1 170 ? 4.681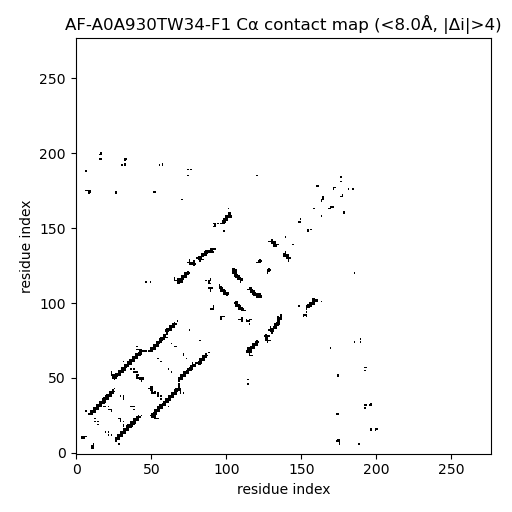 11.103 -8.124 1.00 66.31 170 VAL A O 1
ATOM 1283 N N . ASP A 1 171 ? 2.596 11.811 -8.523 1.00 69.00 171 ASP A N 1
ATOM 1284 C CA . ASP A 1 171 ? 2.704 13.013 -7.701 1.00 69.00 171 ASP A CA 1
ATOM 1285 C C . ASP A 1 171 ? 2.273 12.674 -6.265 1.00 69.00 171 ASP A C 1
ATOM 1287 O O . ASP A 1 171 ? 1.082 12.615 -5.945 1.00 69.00 171 ASP A O 1
ATOM 1291 N N . LEU A 1 172 ? 3.241 12.381 -5.390 1.00 70.94 172 LEU A N 1
ATOM 1292 C CA . LEU A 1 172 ? 2.946 12.085 -3.984 1.00 70.94 172 LEU A CA 1
ATOM 1293 C C . LEU A 1 172 ? 2.547 13.354 -3.226 1.00 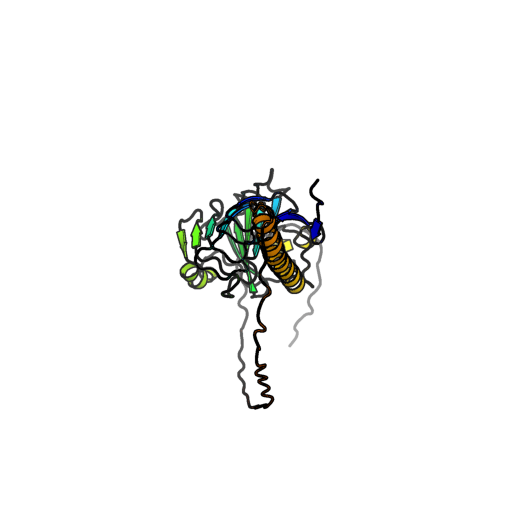70.94 172 LEU A C 1
ATOM 1295 O O . LEU A 1 172 ? 1.770 13.275 -2.268 1.00 70.94 172 LEU A O 1
ATOM 1299 N N . SER A 1 173 ? 2.986 14.522 -3.700 1.00 67.44 173 SER A N 1
ATOM 1300 C CA . SER A 1 173 ? 2.582 15.809 -3.145 1.00 67.44 173 SER A CA 1
ATOM 1301 C C . SER A 1 173 ? 1.093 16.088 -3.366 1.00 67.44 173 SER A C 1
ATOM 1303 O O . SER A 1 173 ? 0.434 16.553 -2.436 1.00 67.44 173 SER A O 1
ATOM 1305 N N . ALA A 1 174 ? 0.527 15.669 -4.504 1.00 63.62 174 ALA A N 1
ATOM 1306 C CA . ALA A 1 174 ? -0.919 15.692 -4.755 1.00 63.62 174 ALA A CA 1
ATOM 1307 C C . ALA A 1 174 ? -1.710 14.782 -3.797 1.00 63.62 174 ALA A C 1
ATOM 1309 O O . ALA A 1 174 ? -2.910 14.962 -3.601 1.00 63.62 174 ALA A O 1
ATOM 1310 N N . LEU A 1 175 ? -1.052 13.809 -3.158 1.00 64.38 175 LEU A N 1
ATOM 1311 C CA . LEU A 1 175 ? -1.634 12.998 -2.083 1.00 64.38 175 LEU A CA 1
ATOM 1312 C C . LEU A 1 175 ? -1.389 13.593 -0.691 1.00 64.38 175 LEU A C 1
ATOM 1314 O O . LEU A 1 175 ? -1.671 12.944 0.315 1.00 64.38 175 LEU A O 1
ATOM 1318 N N . GLY A 1 176 ? -0.885 14.825 -0.615 1.00 63.72 176 GLY A N 1
ATOM 1319 C CA . GLY A 1 176 ? -0.525 15.495 0.630 1.00 63.72 176 GLY A CA 1
ATOM 1320 C C . GLY A 1 176 ? 0.714 14.905 1.307 1.00 63.72 176 GLY A C 1
ATOM 1321 O O . GLY A 1 176 ? 0.922 15.156 2.493 1.00 63.72 176 GLY A O 1
ATOM 1322 N N . LEU A 1 177 ? 1.522 14.116 0.590 1.00 67.81 177 LEU A N 1
ATOM 1323 C CA . LEU A 1 177 ? 2.742 13.488 1.094 1.00 67.81 177 LEU A CA 1
ATOM 1324 C C . LEU A 1 177 ? 3.957 14.162 0.447 1.00 67.81 177 LEU A C 1
ATOM 1326 O O . LEU A 1 177 ? 4.241 13.940 -0.724 1.00 67.81 177 LEU A O 1
ATOM 1330 N N . SER A 1 178 ? 4.697 14.992 1.187 1.00 65.81 178 SER A N 1
ATOM 1331 C CA . SER A 1 178 ? 5.929 15.601 0.657 1.00 65.81 178 SER A CA 1
ATOM 1332 C C . SER A 1 178 ? 7.178 14.795 1.028 1.00 65.81 178 SER A C 1
ATOM 1334 O O . SER A 1 178 ? 7.225 14.153 2.076 1.00 65.81 178 SER A O 1
ATOM 1336 N N . SER A 1 179 ? 8.237 14.894 0.219 1.00 58.75 179 SER A N 1
ATOM 1337 C CA . SER A 1 179 ? 9.552 14.272 0.478 1.00 58.75 179 SER A CA 1
ATOM 1338 C C . SER A 1 179 ? 10.187 14.697 1.797 1.00 58.75 179 SER A C 1
ATOM 1340 O O . SER A 1 179 ? 10.757 13.877 2.505 1.00 58.75 179 SER A O 1
ATOM 1342 N N . SER A 1 180 ? 10.033 15.961 2.183 1.00 62.84 180 SER A N 1
ATOM 1343 C CA . SER A 1 180 ? 10.520 16.472 3.467 1.00 62.84 180 SER A CA 1
ATOM 1344 C C . SER A 1 180 ? 9.682 16.029 4.671 1.00 62.84 180 SER A C 1
ATOM 1346 O O . SER A 1 180 ? 10.091 16.258 5.809 1.00 62.84 180 SER A O 1
ATOM 1348 N N . SER A 1 181 ? 8.507 15.429 4.450 1.00 71.62 181 SER A N 1
ATOM 1349 C CA . SER A 1 181 ? 7.538 15.142 5.509 1.00 71.62 181 SER A CA 1
ATOM 1350 C C . SER A 1 181 ? 6.905 13.757 5.432 1.00 71.62 181 SER A C 1
ATOM 1352 O O . SER A 1 181 ? 5.963 13.513 6.181 1.00 71.62 181 SER A O 1
ATOM 1354 N N . LEU A 1 182 ? 7.386 12.838 4.587 1.00 80.38 182 LEU A N 1
ATOM 1355 C CA . LEU A 1 182 ? 6.746 11.531 4.409 1.00 80.38 182 LEU A CA 1
ATOM 1356 C C . LEU A 1 182 ? 6.618 10.800 5.753 1.00 80.38 182 LEU A C 1
ATOM 1358 O O . LEU A 1 182 ? 5.514 10.430 6.143 1.00 80.38 182 LEU A O 1
ATOM 1362 N N . ASP A 1 183 ? 7.701 10.719 6.528 1.00 82.81 183 ASP A N 1
ATOM 1363 C CA . ASP A 1 183 ? 7.688 10.140 7.878 1.00 82.81 183 ASP A CA 1
ATOM 1364 C C . ASP A 1 183 ? 6.725 10.874 8.835 1.00 82.81 183 ASP A C 1
ATOM 1366 O O . ASP A 1 183 ? 5.986 10.244 9.596 1.00 82.81 183 ASP A O 1
ATOM 1370 N N . ALA A 1 184 ? 6.674 12.209 8.780 1.00 83.06 184 ALA A N 1
ATOM 1371 C CA . ALA A 1 184 ? 5.769 13.012 9.607 1.00 83.06 184 ALA A CA 1
ATOM 1372 C C . ALA A 1 184 ? 4.293 12.829 9.207 1.00 83.06 184 ALA A C 1
ATOM 1374 O O . ALA A 1 184 ? 3.404 12.801 10.065 1.00 83.06 184 ALA A O 1
ATOM 1375 N N . SER A 1 185 ? 4.028 12.659 7.914 1.00 83.81 185 SER A N 1
ATOM 1376 C CA . SER A 1 185 ? 2.707 12.395 7.350 1.00 83.81 185 SER A CA 1
ATOM 1377 C C . SER A 1 185 ? 2.233 11.002 7.744 1.00 83.81 185 SER A C 1
ATOM 1379 O O . SER A 1 185 ? 1.119 10.857 8.245 1.00 83.81 185 SER A O 1
ATOM 1381 N N . ILE A 1 186 ? 3.107 9.993 7.651 1.00 86.88 186 ILE A N 1
ATOM 1382 C CA . ILE A 1 186 ? 2.853 8.636 8.153 1.00 86.88 186 ILE A CA 1
ATOM 1383 C C . ILE A 1 186 ? 2.514 8.675 9.645 1.00 86.88 186 ILE A C 1
ATOM 1385 O O . ILE A 1 186 ? 1.501 8.112 10.064 1.00 86.88 186 ILE A O 1
ATOM 1389 N N . ALA A 1 187 ? 3.316 9.376 10.453 1.00 88.00 187 ALA A N 1
ATOM 1390 C CA . ALA A 1 187 ? 3.072 9.511 11.887 1.00 88.00 187 ALA A CA 1
ATOM 1391 C C . ALA A 1 187 ? 1.729 10.203 12.181 1.00 88.00 187 ALA A C 1
ATOM 1393 O O . ALA A 1 187 ? 0.987 9.775 13.069 1.00 88.00 187 ALA A O 1
ATOM 1394 N N . THR A 1 188 ? 1.382 11.236 11.412 1.00 88.12 188 THR A N 1
ATOM 1395 C CA . THR A 1 188 ? 0.106 11.957 11.527 1.00 88.12 188 THR A CA 1
ATOM 1396 C C . THR A 1 188 ? -1.077 11.053 11.193 1.00 88.12 188 THR A C 1
ATOM 1398 O O . THR A 1 188 ? -2.027 10.975 11.976 1.00 88.12 188 THR A O 1
ATOM 1401 N N . ILE A 1 189 ? -1.004 10.320 10.080 1.00 90.88 189 ILE A N 1
ATOM 1402 C CA . ILE A 1 189 ? -2.041 9.382 9.641 1.00 90.88 189 ILE A CA 1
ATOM 1403 C C . ILE A 1 189 ? -2.212 8.250 10.660 1.00 90.88 189 ILE A C 1
ATOM 1405 O O . ILE A 1 189 ? -3.339 7.938 11.044 1.00 90.88 189 ILE A O 1
ATOM 1409 N N . SER A 1 190 ? -1.112 7.676 11.150 1.00 91.75 190 SER A N 1
ATOM 1410 C CA . SER A 1 190 ? -1.142 6.611 12.158 1.00 91.75 190 SER A CA 1
ATOM 1411 C C . SER A 1 190 ? -1.773 7.096 13.469 1.00 91.75 190 SER A C 1
ATOM 1413 O O . SER A 1 190 ? -2.711 6.483 13.982 1.00 91.75 190 SER A O 1
ATOM 1415 N N . LYS A 1 191 ? -1.366 8.274 13.966 1.00 91.81 191 LYS A N 1
ATOM 1416 C CA . LYS A 1 191 ? -1.958 8.898 15.163 1.00 91.81 191 LYS A CA 1
ATOM 1417 C C . LYS A 1 191 ? -3.450 9.185 14.982 1.00 91.81 191 LYS A C 1
ATOM 1419 O O . LYS A 1 191 ? -4.226 9.031 15.929 1.00 91.81 191 LYS A O 1
ATOM 1424 N N . ARG A 1 192 ? -3.860 9.606 13.781 1.00 92.69 192 ARG A N 1
ATOM 1425 C CA . ARG A 1 192 ? -5.263 9.834 13.421 1.00 92.69 192 ARG A CA 1
ATOM 1426 C C . ARG A 1 192 ? -6.068 8.533 13.468 1.00 92.69 192 ARG A C 1
ATOM 1428 O O . ARG A 1 192 ? -7.114 8.534 14.117 1.00 92.69 192 ARG A O 1
ATOM 1435 N N . SER A 1 193 ? -5.554 7.451 12.882 1.00 94.31 193 SER A N 1
ATOM 1436 C CA . SER A 1 193 ? -6.155 6.108 12.924 1.00 94.31 193 SER A CA 1
ATOM 1437 C C . SER A 1 193 ? -6.369 5.631 14.369 1.00 94.31 193 SER A C 1
ATOM 1439 O O . SER A 1 193 ? -7.504 5.405 14.787 1.00 94.31 193 SER A O 1
ATOM 1441 N N . THR A 1 194 ? -5.324 5.656 15.205 1.00 93.06 194 THR A N 1
ATOM 1442 C CA . THR A 1 194 ? -5.428 5.256 16.623 1.00 93.06 194 THR A CA 1
ATOM 1443 C C . THR A 1 194 ? -6.416 6.117 17.418 1.00 93.06 194 THR A C 1
ATOM 1445 O O . THR A 1 194 ? -7.108 5.626 18.312 1.00 93.06 194 THR A O 1
ATOM 1448 N N . LYS A 1 195 ? -6.495 7.426 17.136 1.00 93.56 195 LYS A N 1
ATOM 1449 C CA . LYS A 1 195 ? -7.475 8.308 17.789 1.00 93.56 195 LYS A CA 1
ATOM 1450 C C . LYS A 1 195 ? -8.906 7.912 17.417 1.00 93.56 195 LYS A C 1
ATOM 1452 O O . LYS A 1 195 ? -9.766 7.898 18.297 1.00 93.56 195 LYS A O 1
ATOM 1457 N N . LEU A 1 196 ? -9.153 7.609 16.142 1.00 93.38 196 LEU A N 1
ATOM 1458 C CA . LEU A 1 196 ? -10.467 7.216 15.636 1.00 93.38 196 LEU A CA 1
ATOM 1459 C C . LEU A 1 196 ? -10.943 5.901 16.275 1.00 93.38 196 LEU A C 1
ATOM 1461 O O . LEU A 1 196 ? -12.032 5.887 16.852 1.00 93.38 196 LEU A O 1
ATOM 1465 N N . GLU A 1 197 ? -10.103 4.863 16.300 1.00 93.19 197 GLU A N 1
ATOM 1466 C CA . GLU A 1 197 ? -10.400 3.575 16.958 1.00 93.19 197 GLU A CA 1
ATOM 1467 C C . GLU A 1 197 ? -10.818 3.750 18.431 1.00 93.19 197 GLU A C 1
ATOM 1469 O O . GLU A 1 197 ? -11.808 3.177 18.908 1.00 93.19 197 GLU A O 1
ATOM 1474 N N . LYS A 1 198 ? -10.071 4.586 19.168 1.00 90.38 198 LYS A N 1
ATOM 1475 C CA . LYS A 1 198 ? -10.335 4.874 20.586 1.00 90.38 198 LYS A CA 1
ATOM 1476 C C . LYS A 1 198 ? -11.644 5.631 20.783 1.00 90.38 198 LYS A C 1
ATOM 1478 O O . LYS A 1 198 ? -12.433 5.243 21.640 1.00 90.38 198 LYS A O 1
ATOM 1483 N N . SER A 1 199 ? -11.898 6.673 19.987 1.00 86.62 199 SER A N 1
ATOM 1484 C CA . SER A 1 199 ? -13.135 7.461 20.102 1.00 86.62 199 SER A CA 1
ATOM 1485 C C . SER A 1 199 ? -14.392 6.626 19.863 1.00 86.62 199 SER A C 1
ATOM 1487 O O . SER A 1 199 ? -15.364 6.771 20.596 1.00 86.62 199 SER A O 1
ATOM 1489 N N . ARG A 1 200 ? -14.353 5.685 18.913 1.00 78.69 200 ARG A N 1
ATOM 1490 C CA . ARG A 1 200 ? -15.507 4.829 18.615 1.00 78.69 200 ARG A CA 1
ATOM 1491 C C . ARG A 1 200 ? -15.776 3.776 19.681 1.00 78.69 200 ARG A C 1
ATOM 1493 O O . ARG A 1 200 ? -16.929 3.436 19.907 1.00 78.69 200 ARG A O 1
ATOM 1500 N N . THR A 1 201 ? -14.733 3.317 20.376 1.00 71.06 201 THR A N 1
ATOM 1501 C CA . THR A 1 201 ? -14.904 2.403 21.516 1.00 71.06 201 THR A CA 1
ATOM 1502 C C . THR A 1 201 ? -15.712 3.086 22.630 1.00 71.06 201 THR A C 1
ATOM 1504 O O . THR A 1 201 ? -16.557 2.462 23.259 1.00 71.06 201 THR A O 1
ATOM 1507 N N . PHE A 1 202 ? -15.499 4.386 22.854 1.00 68.50 202 PHE A N 1
ATOM 1508 C CA . PHE A 1 202 ? -16.243 5.147 23.860 1.00 68.50 202 PHE A CA 1
ATOM 1509 C C . PHE A 1 202 ? -17.719 5.347 23.479 1.00 68.50 202 PHE A C 1
ATOM 1511 O O . PHE A 1 202 ? -18.601 5.130 24.309 1.00 68.50 202 PHE A O 1
ATOM 1518 N N . ASP A 1 203 ? -17.994 5.698 22.218 1.00 67.38 203 ASP A N 1
ATOM 1519 C CA . ASP A 1 203 ? -19.366 5.859 21.719 1.00 67.38 203 ASP A CA 1
ATOM 1520 C C . ASP A 1 203 ? -20.159 4.541 21.767 1.00 67.38 203 ASP A C 1
ATOM 1522 O O . ASP A 1 203 ? -21.344 4.542 22.103 1.00 67.38 203 ASP A O 1
ATOM 1526 N N . GLU A 1 204 ? -19.508 3.408 21.491 1.00 61.25 204 GLU A N 1
ATOM 1527 C CA . GLU A 1 204 ? -20.104 2.070 21.585 1.00 61.25 204 GLU A CA 1
ATOM 1528 C C . GLU A 1 204 ? -20.466 1.693 23.034 1.00 61.25 204 GLU A C 1
ATOM 1530 O O . GLU A 1 204 ? -21.568 1.200 23.301 1.00 61.25 204 GLU A O 1
ATOM 1535 N N . VAL A 1 205 ? -19.585 2.004 23.991 1.00 60.28 205 VAL A N 1
ATOM 1536 C CA . VAL A 1 205 ? -19.820 1.776 25.430 1.00 60.28 205 VAL A CA 1
ATOM 1537 C C . VAL A 1 205 ? -20.979 2.633 25.957 1.00 60.28 205 VAL A C 1
ATOM 1539 O O . VAL A 1 205 ? -21.810 2.157 26.730 1.00 60.28 205 VAL A O 1
ATOM 1542 N N . ILE A 1 206 ? -21.098 3.890 25.524 1.00 62.81 206 ILE A N 1
ATOM 1543 C CA . ILE A 1 206 ? -22.212 4.755 25.952 1.00 62.81 206 ILE A CA 1
ATOM 1544 C C . ILE A 1 206 ? -23.518 4.386 25.239 1.00 62.81 206 ILE A C 1
ATOM 1546 O O . ILE A 1 206 ? -24.588 4.429 25.853 1.00 62.81 206 ILE A O 1
ATOM 1550 N N . GLY A 1 207 ? -23.451 4.010 23.960 1.00 57.00 207 GLY A N 1
ATOM 1551 C CA . GLY A 1 207 ? -24.610 3.582 23.177 1.00 57.00 207 GLY A CA 1
ATOM 1552 C C . GLY A 1 207 ? -25.295 2.350 23.769 1.00 57.00 207 GLY A C 1
ATOM 1553 O O . GLY A 1 207 ? -26.518 2.335 23.886 1.00 57.00 207 GLY A O 1
ATOM 1554 N N . THR A 1 208 ? -24.515 1.369 24.228 1.00 53.75 208 THR A N 1
ATOM 1555 C CA . THR A 1 208 ? -25.028 0.171 24.917 1.00 53.75 208 THR A CA 1
ATOM 1556 C C . THR A 1 208 ? -25.580 0.474 26.315 1.00 53.75 208 THR A C 1
ATOM 1558 O O . THR A 1 208 ? -26.587 -0.114 26.715 1.00 53.75 208 THR A O 1
ATOM 1561 N N . SER A 1 209 ? -25.007 1.446 27.035 1.00 52.34 209 SER A N 1
ATOM 1562 C CA . SER A 1 209 ? -25.492 1.868 28.360 1.00 52.34 209 SER A CA 1
ATOM 1563 C C . SER A 1 209 ? -26.848 2.595 28.319 1.00 52.34 209 SER A C 1
ATOM 1565 O O . SER A 1 209 ? -27.630 2.480 29.260 1.00 52.34 209 SER A O 1
ATOM 1567 N N . ARG A 1 210 ? -27.198 3.280 27.219 1.00 51.00 210 ARG A N 1
ATOM 1568 C CA . ARG A 1 210 ? -28.501 3.971 27.083 1.00 51.00 210 ARG A CA 1
ATOM 1569 C C . ARG A 1 210 ? -29.689 3.051 26.786 1.00 51.00 210 ARG A C 1
ATOM 1571 O O . ARG A 1 210 ? -30.828 3.486 26.921 1.00 51.00 210 ARG A O 1
ATOM 1578 N N . THR A 1 211 ? -29.440 1.798 26.414 1.00 49.94 211 THR A N 1
ATOM 1579 C CA . THR A 1 211 ? -30.472 0.758 26.243 1.00 49.94 211 THR A CA 1
ATOM 1580 C C . THR A 1 211 ? -30.704 -0.097 27.485 1.00 49.94 211 THR A C 1
ATOM 1582 O O . THR A 1 211 ? -31.584 -0.955 27.458 1.00 49.94 211 THR A O 1
ATOM 1585 N N . ALA A 1 212 ? -30.008 0.163 28.599 1.00 48.41 212 ALA A N 1
ATOM 1586 C CA . ALA A 1 212 ? -30.470 -0.279 29.911 1.00 48.41 212 ALA A CA 1
ATOM 1587 C C . ALA A 1 212 ? -31.703 0.557 30.289 1.00 48.41 212 ALA A C 1
ATOM 1589 O O . ALA A 1 212 ? -31.642 1.518 31.055 1.00 48.41 212 ALA A O 1
ATOM 1590 N N . GLN A 1 213 ? -32.826 0.227 29.654 1.00 46.59 213 GLN A N 1
ATOM 1591 C CA . GLN A 1 213 ? -34.140 0.708 30.022 1.00 46.59 213 GLN A CA 1
ATOM 1592 C C . GLN A 1 213 ? -34.319 0.361 31.498 1.00 46.59 213 GLN A C 1
ATOM 1594 O O . GLN A 1 213 ? -34.287 -0.807 31.881 1.00 46.59 213 GLN A O 1
ATOM 1599 N N . VAL A 1 214 ? -34.441 1.398 32.321 1.00 50.16 214 VAL A N 1
ATOM 1600 C CA . VAL A 1 214 ? -34.821 1.304 33.726 1.00 50.16 214 VAL A CA 1
ATOM 1601 C C . VAL A 1 214 ? -36.214 0.673 33.767 1.00 50.16 214 VAL A C 1
ATOM 1603 O O . VAL A 1 214 ? -37.229 1.360 33.718 1.00 50.16 214 VAL A O 1
ATOM 1606 N N . VAL A 1 215 ? -36.266 -0.657 33.776 1.00 51.53 215 VAL A N 1
ATOM 1607 C CA . VAL A 1 215 ? -37.444 -1.433 34.154 1.00 51.53 215 VAL A CA 1
ATOM 1608 C C . VAL A 1 215 ? -37.252 -1.761 35.624 1.00 51.53 215 VAL A C 1
ATOM 1610 O O . VAL A 1 215 ? -36.783 -2.827 36.002 1.00 51.53 215 VAL A O 1
ATOM 1613 N N . GLY A 1 216 ? -37.532 -0.764 36.448 1.00 46.50 216 GLY A N 1
ATOM 1614 C CA . GLY A 1 216 ? -37.513 -0.869 37.893 1.00 46.50 216 GLY A CA 1
ATOM 1615 C C . GLY A 1 216 ? -38.441 0.196 38.432 1.00 46.50 216 GLY A C 1
ATOM 1616 O O . GLY A 1 216 ? -38.060 1.358 38.550 1.00 46.50 216 GLY A O 1
ATOM 1617 N N . THR A 1 217 ? -39.689 -0.189 38.676 1.00 48.44 217 THR A N 1
ATOM 1618 C CA . THR A 1 217 ? -40.604 0.572 39.521 1.00 48.44 217 THR A CA 1
ATOM 1619 C C . THR A 1 217 ? -39.925 0.783 40.868 1.00 48.44 217 THR A C 1
ATOM 1621 O O . THR A 1 217 ? -39.511 -0.178 41.511 1.00 48.44 217 THR A O 1
ATOM 1624 N N . VAL A 1 218 ? -39.759 2.046 41.248 1.00 45.41 218 VAL A N 1
ATOM 1625 C CA . VAL A 1 218 ? -39.190 2.447 42.533 1.00 45.41 218 VAL A CA 1
ATOM 1626 C C . VAL A 1 218 ? -40.218 2.135 43.616 1.00 45.41 218 VAL A C 1
ATOM 1628 O O . VAL A 1 218 ? -41.122 2.931 43.845 1.00 45.41 218 VAL A O 1
ATOM 1631 N N . GLU A 1 219 ? -40.076 0.985 44.266 1.00 49.78 219 GLU A N 1
ATOM 1632 C CA . GLU A 1 219 ? -40.590 0.758 45.615 1.00 49.78 219 GLU A CA 1
ATOM 1633 C C . GLU A 1 219 ? -39.467 0.182 46.491 1.00 49.78 219 GLU A C 1
ATOM 1635 O O . GLU A 1 219 ? -38.804 -0.789 46.138 1.00 49.78 219 GLU A O 1
ATOM 1640 N N . ASP A 1 220 ? -39.289 0.857 47.623 1.00 43.84 220 ASP A N 1
ATOM 1641 C CA . ASP A 1 220 ? -38.653 0.461 48.877 1.00 43.84 220 ASP A CA 1
ATOM 1642 C C . ASP A 1 220 ? -37.126 0.260 49.047 1.00 43.84 220 ASP A C 1
ATOM 1644 O O . ASP A 1 220 ? -36.533 -0.763 48.725 1.00 43.84 220 ASP A O 1
ATOM 1648 N N . TRP A 1 221 ? -36.532 1.286 49.682 1.00 47.75 221 TRP A N 1
ATOM 1649 C CA . TRP A 1 221 ? -35.650 1.283 50.867 1.00 47.75 221 TRP A CA 1
ATOM 1650 C C . TRP A 1 221 ? -34.660 0.121 51.105 1.00 47.75 221 TRP A C 1
ATOM 1652 O O . TRP A 1 221 ? -35.045 -0.955 51.547 1.00 47.75 221 TRP A O 1
ATOM 1662 N N . ALA A 1 222 ? -33.358 0.443 51.059 1.00 42.59 222 ALA A N 1
ATOM 1663 C CA . ALA A 1 222 ? -32.391 0.158 52.135 1.00 42.59 222 ALA A CA 1
ATOM 1664 C C . ALA A 1 222 ? -31.088 0.956 51.914 1.00 42.59 222 ALA A C 1
ATOM 1666 O O . ALA A 1 222 ? -30.586 1.049 50.794 1.00 42.59 222 ALA A O 1
ATOM 1667 N N . GLU A 1 223 ? -30.549 1.546 52.983 1.00 52.66 223 GLU A N 1
ATOM 1668 C CA . GLU A 1 223 ? -29.300 2.321 52.977 1.00 52.66 223 GLU A CA 1
ATOM 1669 C C . GLU A 1 223 ? -28.063 1.436 52.709 1.00 52.66 223 GLU A C 1
ATOM 1671 O O . GLU A 1 223 ? -27.972 0.336 53.262 1.00 52.66 223 GLU A O 1
ATOM 1676 N N . PRO A 1 224 ? -27.073 1.894 51.917 1.00 46.78 224 PRO A N 1
ATOM 1677 C CA . PRO A 1 224 ? -25.839 1.147 51.714 1.00 46.78 224 PRO A CA 1
ATOM 1678 C C . PRO A 1 224 ? -24.819 1.412 52.831 1.00 46.78 224 PRO A C 1
ATOM 1680 O O . PRO A 1 224 ? -24.387 2.540 53.070 1.00 46.78 224 PRO A O 1
ATOM 1683 N N . SER A 1 225 ? -24.385 0.326 53.468 1.00 48.00 225 SER A N 1
ATOM 1684 C CA . SER A 1 225 ? -23.232 0.268 54.364 1.00 48.00 225 SER A CA 1
ATOM 1685 C C . SER A 1 225 ? -21.928 0.630 53.644 1.00 48.00 225 SER A C 1
ATOM 1687 O O . SER A 1 225 ? -21.666 0.176 52.529 1.00 48.00 225 SER A O 1
ATOM 1689 N N . THR A 1 226 ? -21.096 1.412 54.326 1.00 42.47 226 THR A N 1
ATOM 1690 C CA . THR A 1 226 ? -19.768 1.888 53.921 1.00 42.47 226 THR A CA 1
ATOM 1691 C C . THR A 1 226 ? -18.802 0.753 53.570 1.00 42.47 226 THR A C 1
ATOM 1693 O O . THR A 1 226 ? -18.565 -0.133 54.389 1.00 42.47 226 THR A O 1
ATOM 1696 N N . VAL A 1 227 ? -18.193 0.825 52.383 1.00 42.06 227 VAL A N 1
ATOM 1697 C CA . VAL A 1 227 ? -17.056 -0.011 51.970 1.00 42.06 227 VAL A CA 1
ATOM 1698 C C . VAL A 1 227 ? -15.795 0.852 52.000 1.00 42.06 227 VAL A C 1
ATOM 1700 O O . VAL A 1 227 ? -15.693 1.826 51.255 1.00 42.06 227 VAL A O 1
ATOM 1703 N N . GLU A 1 228 ? -14.849 0.506 52.873 1.00 44.22 228 GLU A N 1
ATOM 1704 C CA . GLU A 1 228 ? -13.502 1.081 52.888 1.00 44.22 228 GLU A CA 1
ATOM 1705 C C . GLU A 1 228 ? -12.670 0.503 51.735 1.00 44.22 228 GLU A C 1
ATOM 1707 O O . GLU A 1 228 ? -12.612 -0.712 51.541 1.00 44.22 228 GLU A O 1
ATOM 1712 N N . VAL A 1 229 ? -12.009 1.378 50.973 1.00 39.19 229 VAL A N 1
ATOM 1713 C CA . VAL A 1 229 ? -11.035 1.007 49.939 1.00 39.19 229 VAL A CA 1
ATOM 1714 C C . VAL A 1 229 ? -9.676 1.549 50.375 1.00 39.19 229 VAL A C 1
ATOM 1716 O O . VAL A 1 229 ? -9.486 2.761 50.457 1.00 39.19 229 VAL A O 1
ATOM 1719 N N . SER A 1 230 ? -8.739 0.651 50.677 1.00 36.25 230 SER A N 1
ATOM 1720 C CA . SER A 1 230 ? -7.355 0.980 51.022 1.00 36.25 230 SER A CA 1
ATOM 1721 C C . SER A 1 230 ? -6.527 1.262 49.764 1.00 36.25 230 SER A C 1
ATOM 1723 O O . SER A 1 230 ? -6.436 0.419 48.871 1.00 36.25 230 SER A O 1
ATOM 1725 N N . GLU A 1 231 ? -5.907 2.440 49.714 1.00 39.28 231 GLU A N 1
ATOM 1726 C CA . GLU A 1 231 ? -4.934 2.849 48.700 1.00 39.28 231 GLU A CA 1
ATOM 1727 C C . GLU A 1 231 ? -3.584 2.139 48.909 1.00 39.28 231 GLU A C 1
ATOM 1729 O O . GLU A 1 231 ? -2.936 2.337 49.936 1.00 39.28 231 GLU A O 1
ATOM 1734 N N . GLU A 1 232 ? -3.091 1.402 47.910 1.00 37.81 232 GLU A N 1
ATOM 1735 C CA . GLU A 1 232 ? -1.663 1.078 47.813 1.00 37.81 232 GLU A CA 1
ATOM 1736 C C . GLU A 1 232 ? -1.000 1.935 46.731 1.00 37.81 232 GLU A C 1
ATOM 1738 O O . GLU A 1 232 ? -1.227 1.792 45.528 1.00 37.81 232 GLU A O 1
ATOM 1743 N N . ARG A 1 233 ? -0.145 2.851 47.192 1.00 35.34 233 ARG A N 1
ATOM 1744 C CA . ARG A 1 233 ? 0.832 3.574 46.379 1.00 35.34 233 ARG A CA 1
ATOM 1745 C C . ARG A 1 233 ? 2.032 2.664 46.127 1.00 35.34 233 ARG A C 1
ATOM 1747 O O . ARG A 1 233 ? 2.632 2.175 47.076 1.00 35.34 233 ARG A O 1
ATOM 1754 N N . SER A 1 234 ? 2.461 2.539 44.874 1.00 38.81 234 SER A N 1
ATOM 1755 C CA . SER A 1 234 ? 3.808 2.065 44.541 1.00 38.81 234 SER A CA 1
ATOM 1756 C C . SER A 1 234 ? 4.511 3.092 43.664 1.00 38.81 234 SER A C 1
ATOM 1758 O O . SER A 1 234 ? 4.167 3.292 42.502 1.00 38.81 234 SER A O 1
ATOM 1760 N N . ALA A 1 235 ? 5.496 3.759 44.263 1.00 37.38 235 ALA A N 1
ATOM 1761 C CA . ALA A 1 235 ? 6.521 4.529 43.582 1.00 37.38 235 ALA A CA 1
ATOM 1762 C C . ALA A 1 235 ? 7.802 3.688 43.550 1.00 37.38 235 ALA A C 1
ATOM 1764 O O . ALA A 1 235 ? 8.237 3.199 44.589 1.00 37.38 235 ALA A O 1
ATOM 1765 N N . ALA A 1 236 ? 8.432 3.569 42.383 1.00 37.00 236 ALA A N 1
ATOM 1766 C CA . ALA A 1 236 ? 9.844 3.228 42.285 1.00 37.00 236 ALA A CA 1
ATOM 1767 C C . ALA A 1 236 ? 10.465 3.998 41.114 1.00 37.00 236 ALA A C 1
ATOM 1769 O O . ALA A 1 236 ? 9.956 4.001 39.995 1.00 37.00 236 ALA A O 1
ATOM 1770 N N . LEU A 1 237 ? 11.544 4.697 41.447 1.00 32.31 237 LEU A N 1
ATOM 1771 C CA . LEU A 1 237 ? 12.333 5.631 40.655 1.00 32.31 237 LEU A CA 1
ATOM 1772 C C . LEU A 1 237 ? 13.763 5.052 40.547 1.00 32.31 237 LEU A C 1
ATOM 1774 O O . LEU A 1 237 ? 14.207 4.412 41.497 1.00 32.31 237 LEU A O 1
ATOM 1778 N N . TYR A 1 238 ? 14.489 5.397 39.469 1.00 32.88 238 TYR A N 1
ATOM 1779 C CA . TYR A 1 238 ? 15.947 5.220 39.232 1.00 32.88 238 TYR A CA 1
ATOM 1780 C C . TYR A 1 238 ? 16.447 3.786 38.908 1.00 32.88 238 TYR A C 1
ATOM 1782 O O . TYR A 1 238 ? 15.940 2.816 39.444 1.00 32.88 238 TYR A O 1
ATOM 1790 N N . ALA A 1 239 ? 17.430 3.545 38.026 1.00 34.03 239 ALA A N 1
ATOM 1791 C CA . ALA A 1 239 ? 18.551 4.373 37.576 1.00 34.03 239 ALA A CA 1
ATOM 1792 C C . ALA A 1 239 ? 19.085 3.985 36.171 1.00 34.03 239 ALA A C 1
ATOM 1794 O O . ALA A 1 239 ? 18.749 2.951 35.601 1.00 34.03 239 ALA A O 1
ATOM 1795 N N . ILE A 1 240 ? 19.953 4.875 35.685 1.00 36.06 240 ILE A N 1
ATOM 1796 C CA . ILE A 1 240 ? 20.760 4.927 34.455 1.00 36.06 240 ILE A CA 1
ATOM 1797 C C . ILE A 1 240 ? 21.824 3.812 34.396 1.00 36.06 240 ILE A C 1
ATOM 1799 O O . ILE A 1 240 ? 22.388 3.448 35.426 1.00 36.06 240 ILE A O 1
ATOM 1803 N N . GLY A 1 241 ? 22.182 3.371 33.184 1.00 32.66 241 GLY A N 1
ATOM 1804 C CA . GLY A 1 241 ? 23.405 2.611 32.913 1.00 32.66 241 GLY A CA 1
ATOM 1805 C C . GLY A 1 241 ? 23.814 2.685 31.438 1.00 32.66 241 GLY A C 1
ATOM 1806 O O . GLY A 1 241 ? 23.119 2.164 30.574 1.00 32.66 241 GLY A O 1
ATOM 1807 N N . ASP A 1 242 ? 24.921 3.380 31.193 1.00 35.47 242 ASP A N 1
ATOM 1808 C CA . ASP A 1 242 ? 25.634 3.589 29.926 1.00 35.47 242 ASP A CA 1
ATOM 1809 C C . ASP A 1 242 ? 26.576 2.407 29.607 1.00 35.47 242 ASP A C 1
ATOM 1811 O O . ASP A 1 242 ? 27.028 1.728 30.531 1.00 35.47 242 ASP A O 1
ATOM 1815 N N . SER A 1 243 ? 26.885 2.171 28.324 1.00 35.78 243 SER A N 1
ATOM 1816 C CA . SER A 1 243 ? 28.261 1.980 27.806 1.00 35.78 243 SER A CA 1
ATOM 1817 C C . SER A 1 243 ? 28.312 1.387 26.385 1.00 35.78 243 SER A C 1
ATOM 1819 O O . SER A 1 243 ? 27.681 0.373 26.106 1.00 35.78 243 SER A O 1
ATOM 1821 N N . SER A 1 244 ? 29.147 2.031 25.547 1.00 35.38 244 SER A N 1
ATOM 1822 C CA . SER A 1 244 ? 30.045 1.506 24.484 1.00 35.38 244 SER A CA 1
ATOM 1823 C C . SER A 1 244 ? 29.500 0.493 23.459 1.00 35.38 244 SER A C 1
ATOM 1825 O O . SER A 1 244 ? 28.922 -0.517 23.815 1.00 35.38 244 SER A O 1
ATOM 1827 N N . GLY A 1 245 ? 29.752 0.572 22.157 1.00 32.00 245 GLY A N 1
ATOM 1828 C CA . GLY A 1 245 ? 30.758 1.275 21.378 1.00 32.00 245 GLY A CA 1
ATOM 1829 C C . GLY A 1 245 ? 30.995 0.484 20.079 1.00 32.00 245 GLY A C 1
ATOM 1830 O O . GLY A 1 245 ? 30.539 -0.647 19.934 1.00 32.00 245 GLY A O 1
ATOM 1831 N N . ASP A 1 246 ? 31.771 1.097 19.196 1.00 33.81 246 ASP A N 1
ATOM 1832 C CA . ASP A 1 246 ? 32.568 0.486 18.131 1.00 33.81 246 ASP A CA 1
ATOM 1833 C C . ASP A 1 246 ? 32.028 0.266 16.705 1.00 33.81 246 ASP A C 1
ATOM 1835 O O . ASP A 1 246 ? 30.841 0.265 16.391 1.00 33.81 246 ASP A O 1
ATOM 1839 N N . THR A 1 247 ? 33.030 0.203 15.835 1.00 37.91 247 THR A N 1
ATOM 1840 C CA . THR A 1 247 ? 33.182 0.721 14.476 1.00 37.91 247 THR A CA 1
ATOM 1841 C C . THR A 1 247 ? 33.137 -0.376 13.404 1.00 37.91 247 THR A C 1
ATOM 1843 O O . THR A 1 247 ? 33.442 -1.525 13.699 1.00 37.91 247 THR A O 1
ATOM 1846 N N . ALA A 1 248 ? 32.825 -0.025 12.144 1.00 33.50 248 ALA A N 1
ATOM 1847 C CA . ALA A 1 248 ? 33.495 -0.570 10.948 1.00 33.50 248 ALA A CA 1
ATOM 1848 C C . ALA A 1 248 ? 32.985 0.058 9.636 1.00 33.50 248 ALA A C 1
ATOM 1850 O O . ALA A 1 248 ? 31.794 0.265 9.420 1.00 33.50 248 ALA A O 1
ATOM 1851 N N . THR A 1 249 ? 33.956 0.332 8.774 1.00 35.78 249 THR A N 1
ATOM 1852 C CA . THR A 1 249 ? 33.936 0.863 7.407 1.00 35.78 249 THR A CA 1
ATOM 1853 C C . THR A 1 249 ? 33.771 -0.225 6.335 1.00 35.78 249 THR A C 1
ATOM 1855 O O . THR A 1 249 ? 33.954 -1.403 6.626 1.00 35.78 249 THR A O 1
ATOM 1858 N N . GLN A 1 250 ? 33.553 0.245 5.092 1.00 31.25 250 GLN A N 1
ATOM 1859 C CA . GLN A 1 250 ? 33.687 -0.365 3.742 1.00 31.25 250 GLN A CA 1
ATOM 1860 C C . GLN A 1 250 ? 32.343 -0.270 2.995 1.00 31.25 250 GLN A C 1
ATOM 1862 O O . GLN A 1 250 ? 31.314 -0.609 3.556 1.00 31.25 250 GLN A O 1
ATOM 1867 N N . GLY A 1 251 ? 32.213 0.242 1.771 1.00 33.88 251 GLY A N 1
ATOM 1868 C CA . GLY A 1 251 ? 33.160 0.512 0.692 1.00 33.88 251 GLY A CA 1
ATOM 1869 C C . GLY A 1 251 ? 32.538 -0.088 -0.570 1.00 33.88 251 GLY A C 1
ATOM 1870 O O . GLY A 1 251 ? 32.614 -1.297 -0.727 1.00 33.88 251 GLY A O 1
ATOM 1871 N N . GLU A 1 252 ? 31.892 0.707 -1.430 1.00 31.91 252 GLU A N 1
ATOM 1872 C CA . GLU A 1 252 ? 31.293 0.184 -2.669 1.00 31.91 252 GLU A CA 1
ATOM 1873 C C . GLU A 1 252 ? 31.592 1.080 -3.878 1.00 31.91 252 GLU A C 1
ATOM 1875 O O . GLU A 1 252 ? 31.265 2.264 -3.935 1.00 31.91 252 GLU A O 1
ATOM 1880 N N . THR A 1 253 ? 32.265 0.456 -4.838 1.00 35.81 253 THR A N 1
ATOM 1881 C CA . THR A 1 253 ? 32.511 0.863 -6.220 1.00 35.81 253 THR A CA 1
ATOM 1882 C C . THR A 1 253 ? 31.238 0.732 -7.065 1.00 35.81 253 THR A C 1
ATOM 1884 O O . THR A 1 253 ? 30.625 -0.334 -7.071 1.00 35.81 253 THR A O 1
ATOM 1887 N N . CYS A 1 254 ? 30.881 1.763 -7.839 1.00 29.77 254 CYS A N 1
ATOM 1888 C CA . CYS A 1 254 ? 29.814 1.684 -8.843 1.00 29.77 254 CYS A CA 1
ATOM 1889 C C . CYS A 1 254 ? 30.360 1.179 -10.186 1.00 29.77 254 CYS A C 1
ATOM 1891 O O . CYS A 1 254 ? 31.253 1.794 -10.767 1.00 29.77 254 CYS A O 1
ATOM 1893 N N . LEU A 1 255 ? 29.778 0.090 -10.691 1.00 29.98 255 LEU A N 1
ATOM 1894 C CA . LEU A 1 255 ? 29.902 -0.350 -12.079 1.00 29.98 255 LEU A CA 1
ATOM 1895 C C . LEU A 1 255 ? 28.766 0.299 -12.890 1.00 29.98 255 LEU A C 1
ATOM 1897 O O . LEU A 1 255 ? 27.595 0.148 -12.544 1.00 29.98 255 LEU A O 1
ATOM 1901 N N . HIS A 1 256 ? 29.116 1.030 -13.945 1.00 32.22 256 HIS A N 1
ATOM 1902 C CA . HIS A 1 256 ? 28.184 1.537 -14.951 1.00 32.22 256 HIS A CA 1
ATOM 1903 C C . HIS A 1 256 ? 27.910 0.452 -16.003 1.00 32.22 256 HIS A C 1
ATOM 1905 O O . HIS A 1 256 ? 28.858 -0.136 -16.515 1.00 32.22 256 HIS A O 1
ATOM 1911 N N . ASP A 1 257 ? 26.627 0.192 -16.286 1.00 29.86 257 ASP A N 1
ATOM 1912 C CA . ASP A 1 257 ? 26.000 0.188 -17.624 1.00 29.86 257 ASP A CA 1
ATOM 1913 C C . ASP A 1 257 ? 24.815 -0.786 -17.747 1.00 29.86 257 ASP A C 1
ATOM 1915 O O . ASP A 1 257 ? 24.772 -1.831 -17.103 1.00 29.86 257 ASP A O 1
ATOM 1919 N N . LEU A 1 258 ? 23.909 -0.423 -18.672 1.00 31.38 258 LEU A N 1
ATOM 1920 C CA . LEU A 1 258 ? 22.812 -1.188 -19.297 1.00 31.38 258 LEU A CA 1
ATOM 1921 C C . LEU A 1 258 ? 21.382 -0.928 -18.782 1.00 31.38 258 LEU A C 1
ATOM 1923 O O . LEU A 1 258 ? 20.846 -1.735 -18.041 1.00 31.38 258 LEU A O 1
ATOM 1927 N N . LEU A 1 259 ? 20.721 0.117 -19.311 1.00 33.44 259 LEU A N 1
ATOM 1928 C CA . LEU A 1 259 ? 19.343 0.040 -19.848 1.00 33.44 259 LEU A CA 1
ATOM 1929 C C . LEU A 1 259 ? 19.125 1.144 -20.921 1.00 33.44 259 LEU A C 1
ATOM 1931 O O . LEU A 1 259 ? 19.293 2.324 -20.606 1.00 33.44 259 LEU A O 1
ATOM 1935 N N . PRO A 1 260 ? 18.757 0.809 -22.178 1.00 37.59 260 PRO A N 1
ATOM 1936 C CA . PRO A 1 260 ? 18.618 1.771 -23.272 1.00 37.59 260 PRO A CA 1
ATOM 1937 C C . PRO A 1 260 ? 17.146 2.057 -23.617 1.00 37.59 260 PRO A C 1
ATOM 1939 O O . PRO A 1 260 ? 16.531 1.216 -24.259 1.00 37.59 260 PRO A O 1
ATOM 1942 N N . TRP A 1 261 ? 16.591 3.224 -23.246 1.00 42.78 261 TRP A N 1
ATOM 1943 C CA . TRP A 1 261 ? 15.460 3.879 -23.962 1.00 42.78 261 TRP A CA 1
ATOM 1944 C C . TRP A 1 261 ? 15.050 5.269 -23.411 1.00 42.78 261 TRP A C 1
ATOM 1946 O O . TRP A 1 261 ? 13.878 5.629 -23.435 1.00 42.78 261 TRP A O 1
ATOM 1956 N N . ALA A 1 262 ? 15.990 6.113 -22.974 1.00 34.84 262 ALA A N 1
ATOM 1957 C CA . ALA A 1 262 ? 15.681 7.515 -22.656 1.00 34.84 262 ALA A CA 1
ATOM 1958 C C . ALA A 1 262 ? 16.290 8.480 -23.690 1.00 34.84 262 ALA A C 1
ATOM 1960 O O . ALA A 1 262 ? 17.382 9.005 -23.503 1.00 34.84 262 ALA A O 1
ATOM 1961 N N . LEU A 1 263 ? 15.563 8.718 -24.780 1.00 37.31 263 LEU A N 1
ATOM 1962 C CA . LEU A 1 263 ? 15.595 9.956 -25.568 1.00 37.31 263 LEU A CA 1
ATOM 1963 C C . LEU A 1 263 ? 14.115 10.265 -25.867 1.00 37.31 263 LEU A C 1
ATOM 1965 O O . LEU A 1 263 ? 13.382 9.366 -26.257 1.00 37.31 263 LEU A O 1
ATOM 1969 N N . GLN A 1 264 ? 13.594 11.473 -25.679 1.00 35.34 264 GLN A N 1
ATOM 1970 C CA . GLN A 1 264 ? 14.198 12.749 -26.038 1.00 35.34 264 GLN A CA 1
ATOM 1971 C C . GLN A 1 264 ? 13.755 13.856 -25.074 1.00 35.34 264 GLN A C 1
ATOM 1973 O O . GLN A 1 264 ? 12.565 14.117 -24.946 1.00 35.34 264 GLN A O 1
ATOM 1978 N N . ASP A 1 265 ? 14.721 14.563 -24.492 1.00 33.91 265 ASP A N 1
ATOM 1979 C CA . ASP A 1 265 ? 14.555 15.985 -24.192 1.00 33.91 265 ASP A CA 1
ATOM 1980 C C . ASP A 1 265 ? 15.906 16.681 -24.463 1.00 33.91 265 ASP A C 1
ATOM 1982 O O . ASP A 1 265 ? 16.913 16.305 -23.851 1.00 33.91 265 ASP A O 1
ATOM 1986 N N . PRO A 1 266 ? 16.013 17.595 -25.446 1.00 44.81 266 PRO A N 1
ATOM 1987 C CA . PRO A 1 266 ? 17.297 18.078 -25.929 1.00 44.81 266 PRO A CA 1
ATOM 1988 C C . PRO A 1 266 ? 17.632 19.432 -25.310 1.00 44.81 266 PRO A C 1
ATOM 1990 O O . PRO A 1 266 ? 17.527 20.437 -25.992 1.00 44.81 266 PRO A O 1
ATOM 1993 N N . LEU A 1 267 ? 18.062 19.494 -24.052 1.00 40.19 267 LEU A N 1
ATOM 1994 C CA . LEU A 1 267 ? 18.634 20.722 -23.484 1.00 40.19 267 LEU A CA 1
ATOM 1995 C C . LEU A 1 267 ? 19.458 20.381 -22.238 1.00 40.19 267 LEU A C 1
ATOM 1997 O O . LEU A 1 267 ? 18.884 20.204 -21.173 1.00 40.19 267 LEU A O 1
ATOM 2001 N N . LEU A 1 268 ? 20.787 20.278 -22.394 1.00 35.38 268 LEU A N 1
ATOM 2002 C CA . LEU A 1 268 ? 21.841 20.660 -21.428 1.00 35.38 268 LEU A CA 1
ATOM 2003 C C . LEU A 1 268 ? 23.174 19.989 -21.798 1.00 35.38 268 LEU A C 1
ATOM 2005 O O . LEU A 1 268 ? 23.542 18.936 -21.286 1.00 35.38 268 LEU A O 1
ATOM 2009 N N . CYS A 1 269 ? 23.929 20.637 -22.687 1.00 30.05 269 CYS A N 1
ATOM 2010 C CA . CYS A 1 269 ? 25.371 20.436 -22.771 1.00 30.05 269 CYS A CA 1
ATOM 2011 C C . CYS A 1 269 ? 26.028 21.242 -21.643 1.00 30.05 269 CYS A C 1
ATOM 2013 O O . CYS A 1 269 ? 25.947 22.469 -21.648 1.00 30.05 269 CYS A O 1
ATOM 2015 N N . TYR A 1 270 ? 26.714 20.575 -20.718 1.00 37.00 270 TYR A N 1
ATOM 2016 C CA . TYR A 1 270 ? 27.768 21.198 -19.918 1.00 37.00 270 TYR A CA 1
ATOM 2017 C C . TYR A 1 270 ? 29.088 20.489 -20.215 1.00 37.00 270 TYR A C 1
ATOM 2019 O O . TYR A 1 270 ? 29.163 19.262 -20.223 1.00 37.00 270 TYR A O 1
ATOM 2027 N N . ALA A 1 271 ? 30.106 21.293 -20.517 1.00 38.03 271 ALA A N 1
ATOM 2028 C CA . ALA A 1 271 ? 31.465 20.856 -20.784 1.00 38.03 271 ALA A CA 1
ATOM 2029 C C . ALA A 1 271 ? 32.093 20.236 -19.525 1.00 38.03 271 ALA A C 1
ATOM 2031 O O . ALA A 1 271 ? 32.028 20.825 -18.446 1.00 38.03 271 ALA A O 1
ATOM 2032 N N . LEU A 1 272 ? 32.722 19.070 -19.676 1.00 42.00 272 LEU A N 1
ATOM 2033 C CA . LEU A 1 272 ? 33.636 18.515 -18.678 1.00 42.00 272 LEU A CA 1
ATOM 2034 C C . LEU A 1 272 ? 35.051 19.065 -18.926 1.00 42.00 272 LEU A C 1
ATOM 2036 O O . LEU A 1 272 ? 35.424 19.237 -20.090 1.00 42.00 272 LEU A O 1
ATOM 2040 N N . PRO A 1 273 ? 35.838 19.349 -17.872 1.00 44.81 273 PRO A N 1
ATOM 2041 C CA . PRO A 1 273 ? 37.226 19.750 -18.022 1.00 44.81 273 PRO A CA 1
ATOM 2042 C C . PRO A 1 273 ? 38.110 18.545 -18.377 1.00 44.81 273 PRO A C 1
ATOM 2044 O O . PRO A 1 273 ? 37.895 17.426 -17.914 1.00 44.81 273 PRO A O 1
ATOM 2047 N N . ASP A 1 274 ? 39.098 18.828 -19.215 1.00 48.94 274 ASP A N 1
ATOM 2048 C CA . ASP A 1 274 ? 40.122 17.931 -19.751 1.00 48.94 274 ASP A CA 1
ATOM 2049 C C . ASP A 1 274 ? 40.998 17.324 -18.627 1.00 48.94 274 ASP A C 1
ATOM 2051 O O . ASP A 1 274 ? 41.527 18.092 -17.814 1.00 48.94 274 ASP A O 1
ATOM 2055 N N . PRO A 1 275 ? 41.189 15.992 -18.524 1.00 47.28 275 PRO A N 1
ATOM 2056 C CA . PRO A 1 275 ? 42.130 15.419 -17.572 1.00 47.28 275 PRO A CA 1
ATOM 2057 C C . PRO A 1 275 ? 43.515 15.294 -18.223 1.00 47.28 275 PRO A C 1
ATOM 2059 O O . PRO A 1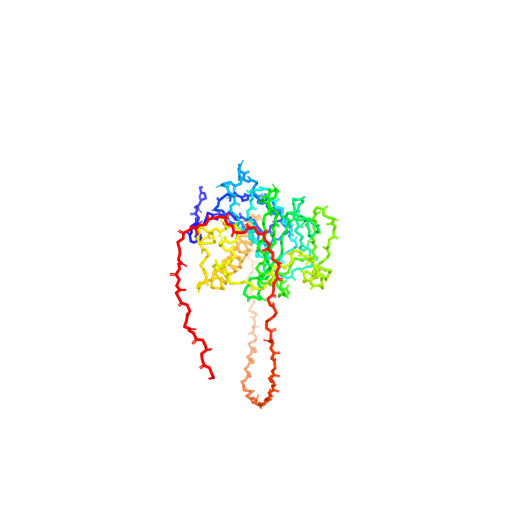 275 ? 43.843 14.290 -18.855 1.00 47.28 275 PRO A O 1
ATOM 2062 N N . GLY A 1 276 ? 44.338 16.329 -18.055 1.00 54.28 276 GLY A N 1
ATOM 2063 C CA . GLY A 1 276 ? 45.771 16.277 -18.333 1.00 54.28 276 GLY A CA 1
ATOM 2064 C C . GLY A 1 276 ? 46.581 15.911 -17.084 1.00 54.28 276 GLY A C 1
ATOM 2065 O O . GLY A 1 276 ? 46.565 16.684 -16.133 1.00 54.28 276 GLY A O 1
ATOM 2066 N N . PHE A 1 277 ? 47.315 14.792 -17.189 1.00 43.56 277 PHE A N 1
ATOM 2067 C CA . PHE A 1 277 ? 48.452 14.297 -16.380 1.00 43.56 277 PHE A CA 1
ATOM 2068 C C . PHE A 1 277 ? 48.259 13.980 -14.888 1.00 43.56 277 PHE A C 1
ATOM 2070 O O . PHE A 1 277 ? 47.973 14.888 -14.081 1.00 43.56 277 PHE A O 1
#

Sequence (277 aa):
MSRQQTVGELKEKTGTNQSDRLTGGNLNIVYGLKGEDTLISKSGSSLDNLSGTVLVGGSSGDVYKLGNRAITIILDNGGSKGDGAIAKGLGLNFDSSYVAELEGKHLVAGDTESGQGVLLLNWKQKQHRIENFILADGKLSYRQLKNNYKTYGNYLGNYTLAKIERLTGVDLSALGLSSSSLDASIATISKRSTKLEKSRTFDEVIGTSRTAQVVGTVEDWAEPSTVEVSEERSAALYAIGDSSGDTATQGETCLHDLLPWALQDPLLCYALPDPGF

Solvent-accessible surface area (backbone atoms only — not comparable to full-atom values): 16051 Å² total; per-residue (Å²): 135,85,79,81,52,64,59,77,72,18,42,55,45,72,57,49,72,47,63,37,82,46,77,27,44,63,46,19,32,31,38,31,24,30,33,55,21,39,42,31,35,39,56,31,91,39,79,95,49,54,16,38,20,39,43,31,38,25,63,34,36,23,36,40,36,55,21,41,13,7,39,33,36,38,40,41,67,35,40,46,85,54,20,30,38,37,35,63,56,26,27,79,87,40,90,58,20,41,33,33,29,40,73,81,45,24,41,36,39,32,12,70,81,44,31,15,33,39,36,35,42,44,42,83,42,68,43,21,34,54,43,34,36,36,34,53,83,40,79,42,42,39,67,58,47,73,75,40,53,82,73,35,93,40,40,76,49,73,33,51,61,75,54,48,28,72,75,69,71,50,62,47,54,76,62,51,38,41,82,94,36,42,71,59,45,50,51,49,53,51,53,49,48,58,48,50,45,54,54,51,54,52,53,52,58,52,57,59,57,72,67,64,68,86,85,64,82,92,75,82,91,81,86,84,79,89,79,89,80,84,86,82,86,86,87,88,80,88,84,89,85,88,82,89,82,90,85,88,88,87,87,84,84,86,82,87,85,90,85,94,81,92,78,86,80,97,81,81,90,76,88,80,83,84,90,77,133

Foldseek 3Di:
DDDQDALQQATEDEDAQEEEEEEDWARHEYFQFHYAYEYEYAADPDLVTATEYEYEHHQEQYEYEWYFSHEYEYFQQNLYQRHEYEAAQFDLQDPQKAWEAEVVQWIWIAGNVRNTIYIQGRCVDSRRHGQWYQYNVGIDGSVRCVVCVCVRPRYPYYDYPVVCCVVSVDPVVSSVADSVCNVVSSVVVSVVSVVNNVVSVVVVVVVVVVPPPPPDDDDDDDDDDDDDDDDDDDDDDDDDDDDDDDDDDDDDDDDDDDDDDDDDDDDDDDDDDDDDD

Radius of gyration: 25.73 Å; Cα contacts (8 Å, |Δi|>4): 532; chains: 1; bounding box: 89×37×80 Å

Mean predicted aligned error: 13.9 Å

pLDDT: mean 76.23, std 24.0, range [29.77, 98.75]